Protein AF-A0A8A4U5V3-F1 (afdb_monomer_lite)

Foldseek 3Di:
DPPPVVVVVLVVVLVPLPDQPCLVVLLVVLQVLQVLDADPPPDDPCPCLVRPSVLSVLLSQCVNCSNLQHQFKWKWFFADDPRGTDIGTADGPPDGVDDDHDDDDDPRGAAMEMEHHAPDDQWFADPPPPDPPDTSLRVCQVVVHKYWYRHCQAIWIQGNVVRDIDGSGGDHSSPVVVVCCVVPPDVVVVVLVVVLVVVVVVLVVVVVVLVVVVVVLVVVVVVVVPPPDDDPDDPVRVVVVVVVSVVVVVVSVVVVVVSVVVNVVSVVVSVVVVVVVSPDVVVPDPPPPDDDDD

Sequence (294 aa):
MSLCLVGIWLAVVCHEFEKPNRAADLEKMALEIHRAHADDGTQSRYAFEQDPAFLAWAYYLWCATGKGTWKEELSSWIIADHGRHFFHRWPHSHKAFQETWRGAIPHGTWANMHVHPTNAIPRPSGEQGNTRRGSDIQFARENGLLVYTVHRDGIYRYDPETDKITLVHGGVVQGRISRWWQDSVDMELVALFNEQAERYTKNYQDLWRIGSEWNDLRKARKSLEKKKTGKRLSKAEKKKLLARNKEEIMKVRGEYLALVQRLDAQKSSFLESVAAIQHDPEMGGVQVVQTFPH

Structure (mmCIF, N/CA/C/O backbone):
data_AF-A0A8A4U5V3-F1
#
_entry.id   AF-A0A8A4U5V3-F1
#
loop_
_atom_site.group_PDB
_atom_site.id
_atom_site.type_symbol
_atom_site.label_atom_id
_atom_site.label_alt_id
_atom_site.label_comp_id
_atom_site.label_asym_id
_atom_site.label_entity_id
_atom_site.label_seq_id
_atom_site.pdbx_PDB_ins_code
_atom_site.Cartn_x
_atom_site.Cartn_y
_atom_site.Cartn_z
_atom_site.occupancy
_atom_site.B_iso_or_equiv
_atom_site.auth_seq_id
_atom_site.auth_comp_id
_atom_site.auth_asym_id
_atom_site.auth_atom_id
_atom_site.pdbx_PDB_model_num
ATOM 1 N N . MET A 1 1 ? 29.300 -9.087 21.768 1.00 33.00 1 MET A N 1
ATOM 2 C CA . MET A 1 1 ? 29.785 -8.259 20.634 1.00 33.00 1 MET A CA 1
ATOM 3 C C . MET A 1 1 ? 28.845 -8.248 19.408 1.00 33.00 1 MET A C 1
ATOM 5 O O . MET A 1 1 ? 29.291 -7.854 18.344 1.00 33.00 1 MET A O 1
ATOM 9 N N . SER A 1 2 ? 27.541 -8.554 19.524 1.00 36.50 2 SER A N 1
ATOM 10 C CA . SER A 1 2 ? 26.657 -8.725 18.344 1.00 36.50 2 SER A CA 1
ATOM 11 C C . SER A 1 2 ? 25.381 -7.865 18.344 1.00 36.50 2 SER A C 1
ATOM 13 O O . SER A 1 2 ? 24.345 -8.290 17.859 1.00 36.50 2 SER A O 1
ATOM 15 N N . LEU A 1 3 ? 25.442 -6.636 18.871 1.00 28.67 3 LEU A N 1
ATOM 16 C CA . LEU A 1 3 ? 24.324 -5.672 18.803 1.00 28.67 3 LEU A CA 1
ATOM 17 C C . LEU A 1 3 ? 24.561 -4.514 17.812 1.00 28.67 3 LEU A C 1
ATOM 19 O O . LEU A 1 3 ? 23.645 -3.748 17.539 1.00 28.67 3 LEU A O 1
ATOM 23 N N . CYS A 1 4 ? 25.753 -4.409 17.209 1.00 31.03 4 CYS A N 1
ATOM 24 C CA . CYS A 1 4 ? 26.073 -3.331 16.260 1.00 31.03 4 CYS A CA 1
ATOM 25 C C . CYS A 1 4 ? 25.836 -3.678 14.780 1.00 31.03 4 CYS A C 1
ATOM 27 O O . CYS A 1 4 ? 25.763 -2.765 13.967 1.00 31.03 4 CYS A O 1
ATOM 29 N N . LEU A 1 5 ? 25.695 -4.953 14.397 1.00 31.50 5 LEU A N 1
ATOM 30 C CA . LEU A 1 5 ? 25.667 -5.333 12.972 1.00 31.50 5 LEU A CA 1
ATOM 31 C C . LEU A 1 5 ? 24.257 -5.333 12.346 1.00 31.50 5 LEU A C 1
ATOM 33 O O . LEU A 1 5 ? 24.126 -5.095 11.149 1.00 31.50 5 LEU A O 1
ATOM 37 N N . VAL A 1 6 ? 23.193 -5.473 13.145 1.00 38.44 6 VAL A N 1
ATOM 38 C CA . VAL A 1 6 ? 21.796 -5.474 12.653 1.00 38.44 6 VAL A CA 1
ATOM 39 C C . VAL A 1 6 ? 21.282 -4.054 12.374 1.00 38.44 6 VAL A C 1
ATOM 41 O O . VAL A 1 6 ? 20.576 -3.825 11.393 1.00 38.44 6 VAL A O 1
ATOM 44 N N . GLY A 1 7 ? 21.705 -3.066 13.172 1.00 30.27 7 GLY A N 1
ATOM 45 C CA . GLY A 1 7 ? 21.399 -1.650 12.925 1.00 30.27 7 GLY A CA 1
ATOM 46 C C . GLY A 1 7 ? 22.097 -1.088 11.680 1.00 30.27 7 GLY A C 1
ATOM 47 O O . GLY A 1 7 ? 21.531 -0.249 10.981 1.00 30.27 7 GLY A O 1
ATOM 48 N N . ILE A 1 8 ? 23.292 -1.599 11.361 1.00 34.72 8 ILE A N 1
ATOM 49 C CA . ILE A 1 8 ? 24.045 -1.236 10.153 1.00 34.72 8 ILE A CA 1
ATOM 50 C C . ILE A 1 8 ? 23.414 -1.886 8.911 1.00 34.72 8 ILE A C 1
ATOM 52 O O . ILE A 1 8 ? 23.311 -1.225 7.881 1.00 34.72 8 ILE A O 1
ATOM 56 N N . TRP A 1 9 ? 22.897 -3.121 9.004 1.00 37.50 9 TRP A N 1
ATOM 57 C CA . TRP A 1 9 ? 22.215 -3.759 7.872 1.00 37.50 9 TRP A CA 1
ATOM 58 C C . TRP A 1 9 ? 20.859 -3.121 7.577 1.00 37.50 9 TRP A C 1
ATOM 60 O O . TRP A 1 9 ? 20.607 -2.825 6.423 1.00 37.50 9 TRP A O 1
ATOM 70 N N . LEU A 1 10 ? 20.038 -2.768 8.576 1.00 39.44 10 LEU A N 1
ATOM 71 C CA . LEU A 1 10 ? 18.796 -2.016 8.341 1.00 39.44 10 LEU A CA 1
ATOM 72 C C . LEU A 1 10 ? 19.065 -0.643 7.717 1.00 39.44 10 LEU A C 1
ATOM 74 O O . LEU A 1 10 ? 18.258 -0.213 6.906 1.00 39.44 10 LEU A O 1
ATOM 78 N N . ALA A 1 11 ? 20.194 0.010 8.017 1.00 33.78 11 ALA A N 1
ATOM 79 C CA . ALA A 1 11 ? 20.625 1.234 7.343 1.00 33.78 11 ALA A CA 1
ATOM 80 C C . ALA A 1 11 ? 21.090 0.984 5.894 1.00 33.78 11 ALA A C 1
ATOM 82 O O . ALA A 1 11 ? 20.723 1.764 5.026 1.00 33.78 11 ALA A O 1
ATOM 83 N N . VAL A 1 12 ? 21.806 -0.110 5.604 1.00 35.19 12 VAL A N 1
ATOM 84 C CA . VAL A 1 12 ? 22.263 -0.487 4.245 1.00 35.19 12 VAL A CA 1
ATOM 85 C C . VAL A 1 12 ? 21.108 -0.974 3.364 1.00 35.19 12 VAL A C 1
ATOM 87 O O . VAL A 1 12 ? 20.950 -0.510 2.241 1.00 35.19 12 VAL A O 1
ATOM 90 N N . VAL A 1 13 ? 20.240 -1.823 3.910 1.00 42.28 13 VAL A N 1
ATOM 91 C CA . VAL A 1 13 ? 18.955 -2.259 3.354 1.00 42.28 13 VAL A CA 1
ATOM 92 C C . VAL A 1 13 ? 18.158 -0.998 3.056 1.00 42.28 13 VAL A C 1
ATOM 94 O O . VAL A 1 13 ? 17.974 -0.689 1.887 1.00 42.28 13 VAL A O 1
ATOM 97 N N . CYS A 1 14 ? 17.846 -0.162 4.048 1.00 39.00 14 CYS A N 1
ATOM 98 C CA . CYS A 1 14 ? 17.130 1.106 3.862 1.00 39.00 14 CYS A CA 1
ATOM 99 C C . CYS A 1 14 ? 17.755 2.109 2.875 1.00 39.00 14 CYS A C 1
ATOM 101 O O . CYS A 1 14 ? 16.989 2.904 2.331 1.00 39.00 14 CYS A O 1
ATOM 103 N N . HIS A 1 15 ? 19.080 2.113 2.692 1.00 37.75 15 HIS A N 1
ATOM 104 C CA . HIS A 1 15 ? 19.821 3.020 1.805 1.00 37.75 15 HIS A CA 1
ATOM 105 C C . HIS A 1 15 ? 19.890 2.503 0.354 1.00 37.75 15 HIS A C 1
ATOM 107 O O . HIS A 1 15 ? 20.033 3.296 -0.568 1.00 37.75 15 HIS A O 1
ATOM 113 N N . GLU A 1 16 ? 19.691 1.200 0.122 1.00 39.22 16 GLU A N 1
ATOM 114 C CA . GLU A 1 16 ? 19.669 0.584 -1.216 1.00 39.22 16 GLU A CA 1
ATOM 115 C C . GLU A 1 16 ? 18.250 0.434 -1.836 1.00 39.22 16 GLU A C 1
ATOM 117 O O . GLU A 1 16 ? 18.124 -0.007 -2.982 1.00 39.22 16 GLU A O 1
ATOM 122 N N . PHE A 1 17 ? 17.165 0.823 -1.137 1.00 46.03 17 PHE A N 1
ATOM 123 C CA . PHE A 1 17 ? 15.755 0.703 -1.599 1.00 46.03 17 PHE A CA 1
ATOM 124 C C . PHE A 1 17 ? 15.242 1.810 -2.530 1.00 46.03 17 PHE A C 1
ATOM 126 O O . PHE A 1 17 ? 14.054 1.841 -2.843 1.00 46.03 17 PHE A O 1
ATOM 133 N N . GLU A 1 18 ? 16.099 2.683 -3.051 1.00 41.97 18 GLU A N 1
ATOM 134 C CA . GLU A 1 18 ? 15.685 3.732 -4.001 1.00 41.97 18 GLU A CA 1
ATOM 135 C C . GLU A 1 18 ? 15.309 3.197 -5.404 1.00 41.97 18 GLU A C 1
ATOM 137 O O . GLU A 1 18 ? 15.028 3.973 -6.317 1.00 41.97 18 GLU A O 1
ATOM 142 N N . LYS A 1 19 ? 15.292 1.871 -5.619 1.00 44.31 19 LYS A N 1
ATOM 143 C CA . LYS A 1 19 ? 15.042 1.261 -6.935 1.00 44.31 19 LYS A CA 1
ATOM 144 C C . LYS A 1 19 ? 13.590 0.756 -7.082 1.00 44.31 19 LYS A C 1
ATOM 146 O O . LYS A 1 19 ? 13.157 -0.085 -6.295 1.00 44.31 19 LYS A O 1
ATOM 151 N N . PRO A 1 20 ? 12.862 1.159 -8.146 1.00 43.91 20 PRO A N 1
ATOM 152 C CA . PRO A 1 20 ? 11.413 0.950 -8.305 1.00 43.91 20 PRO A CA 1
ATOM 153 C C . PRO A 1 20 ? 10.929 -0.512 -8.397 1.00 43.91 20 PRO A C 1
ATOM 155 O O . PRO A 1 20 ? 9.736 -0.761 -8.254 1.00 43.91 20 PRO A O 1
ATOM 158 N N . ASN A 1 21 ? 11.815 -1.494 -8.594 1.00 46.28 21 ASN A N 1
ATOM 159 C CA . ASN A 1 21 ? 11.414 -2.890 -8.826 1.00 46.28 21 ASN A CA 1
ATOM 160 C C . ASN A 1 21 ? 11.201 -3.730 -7.552 1.00 46.28 21 ASN A C 1
ATOM 162 O O . ASN A 1 21 ? 10.676 -4.831 -7.663 1.00 46.28 21 ASN A O 1
ATOM 166 N N . ARG A 1 22 ? 11.556 -3.237 -6.354 1.00 60.41 22 ARG A N 1
ATOM 167 C CA . ARG A 1 22 ? 11.414 -4.002 -5.093 1.00 60.41 22 ARG A CA 1
ATOM 168 C C . ARG A 1 22 ? 10.088 -3.799 -4.347 1.00 60.41 22 ARG A C 1
ATOM 170 O O . ARG A 1 22 ? 9.811 -4.509 -3.386 1.00 60.41 22 ARG A O 1
ATOM 177 N N . ALA A 1 23 ? 9.233 -2.879 -4.797 1.00 51.41 23 ALA A N 1
ATOM 178 C CA . ALA A 1 23 ? 7.886 -2.728 -4.240 1.00 51.41 23 ALA A CA 1
ATOM 179 C C . ALA A 1 23 ? 6.994 -3.959 -4.517 1.00 51.41 23 ALA A C 1
ATOM 181 O O . ALA A 1 23 ? 6.115 -4.276 -3.725 1.00 51.41 23 ALA A O 1
ATOM 182 N N . ALA A 1 24 ? 7.229 -4.683 -5.613 1.00 57.62 24 ALA A N 1
ATOM 183 C CA . ALA A 1 24 ? 6.488 -5.910 -5.907 1.00 57.62 24 ALA A CA 1
ATOM 184 C C . ALA A 1 24 ? 6.827 -7.052 -4.924 1.00 57.62 24 ALA A C 1
ATOM 186 O O . ALA A 1 24 ? 5.963 -7.863 -4.598 1.00 57.62 24 ALA A O 1
ATOM 187 N N . ASP A 1 25 ? 8.064 -7.098 -4.418 1.00 56.69 25 ASP A N 1
ATOM 188 C CA . ASP A 1 25 ? 8.519 -8.149 -3.499 1.00 56.69 25 ASP A CA 1
ATOM 189 C C . ASP A 1 25 ? 7.918 -7.979 -2.098 1.00 56.69 25 ASP A C 1
ATOM 191 O O . ASP A 1 25 ? 7.473 -8.949 -1.490 1.00 56.69 25 ASP A O 1
ATOM 195 N N . LEU A 1 26 ? 7.847 -6.739 -1.606 1.00 55.22 26 LEU A N 1
ATOM 196 C CA . LEU A 1 26 ? 7.210 -6.424 -0.324 1.00 55.22 26 LEU A CA 1
ATOM 197 C C . LEU A 1 26 ? 5.693 -6.661 -0.358 1.00 55.22 26 LEU A C 1
ATOM 199 O O . LEU A 1 26 ? 5.138 -7.198 0.597 1.00 55.22 26 LEU A O 1
ATOM 203 N N . GLU A 1 27 ? 5.040 -6.312 -1.469 1.00 64.81 27 GLU A N 1
ATOM 204 C CA . GLU A 1 27 ? 3.630 -6.636 -1.714 1.00 64.81 27 GLU A CA 1
ATOM 205 C C . GLU A 1 27 ? 3.399 -8.145 -1.654 1.00 64.81 27 GLU A C 1
ATOM 207 O O . GLU A 1 27 ? 2.520 -8.621 -0.937 1.00 64.81 27 GLU A O 1
ATOM 212 N N . LYS A 1 28 ? 4.242 -8.914 -2.346 1.00 64.88 28 LYS A N 1
ATOM 213 C CA . LYS A 1 28 ? 4.166 -10.373 -2.339 1.00 64.88 28 LYS A CA 1
ATOM 214 C C . LYS A 1 28 ? 4.392 -10.961 -0.941 1.00 64.88 28 LYS A C 1
ATOM 216 O O . LYS A 1 28 ? 3.634 -11.837 -0.540 1.00 64.88 28 LYS A O 1
ATOM 221 N N . MET A 1 29 ? 5.382 -10.471 -0.194 1.00 57.44 29 MET A N 1
ATOM 222 C CA . MET A 1 29 ? 5.689 -10.945 1.162 1.00 57.44 29 MET A CA 1
ATOM 223 C C . MET A 1 29 ? 4.539 -10.678 2.139 1.00 57.44 29 MET A C 1
ATOM 225 O O . MET A 1 29 ? 4.147 -11.564 2.894 1.00 57.44 29 MET A O 1
ATOM 229 N N . ALA A 1 30 ? 3.956 -9.481 2.103 1.00 56.62 30 ALA A N 1
ATOM 230 C CA . ALA A 1 30 ? 2.815 -9.148 2.948 1.00 56.62 30 ALA A CA 1
ATOM 231 C C . ALA A 1 30 ? 1.578 -10.005 2.608 1.00 56.62 30 ALA A C 1
ATOM 233 O O . ALA A 1 30 ? 0.874 -10.453 3.513 1.00 56.62 30 ALA A O 1
ATOM 234 N N . LEU A 1 31 ? 1.361 -10.322 1.324 1.00 61.78 31 LEU A N 1
ATOM 235 C CA . LEU A 1 31 ? 0.326 -11.272 0.900 1.00 61.78 31 LEU A CA 1
ATOM 236 C C . LEU A 1 31 ? 0.598 -12.711 1.380 1.00 61.78 31 LEU A C 1
ATOM 238 O O . LEU A 1 31 ? -0.350 -13.448 1.646 1.00 61.78 31 LEU A O 1
ATOM 242 N N . GLU A 1 32 ? 1.861 -13.131 1.483 1.00 59.00 32 GLU A N 1
ATOM 243 C CA . GLU A 1 32 ? 2.246 -14.465 1.971 1.00 59.00 32 GLU A CA 1
ATOM 244 C C . GLU A 1 32 ? 2.089 -14.602 3.492 1.00 59.00 32 GLU A C 1
ATOM 246 O O . GLU A 1 32 ? 1.484 -15.578 3.932 1.00 59.00 32 GLU A O 1
ATOM 251 N N . ILE A 1 33 ? 2.526 -13.609 4.281 1.00 54.12 33 ILE A N 1
ATOM 252 C CA . ILE A 1 33 ? 2.280 -13.557 5.737 1.00 54.12 33 ILE A CA 1
ATOM 253 C C . ILE A 1 33 ? 0.774 -13.635 6.008 1.00 54.12 33 ILE A C 1
ATOM 255 O O . ILE A 1 33 ? 0.332 -14.429 6.832 1.00 54.12 33 ILE A O 1
ATOM 259 N N . HIS A 1 34 ? -0.034 -12.894 5.246 1.00 55.25 34 HIS A N 1
ATOM 260 C CA . HIS A 1 34 ? -1.486 -12.928 5.394 1.00 55.25 34 HIS A CA 1
ATOM 261 C C . HIS A 1 34 ? -2.097 -1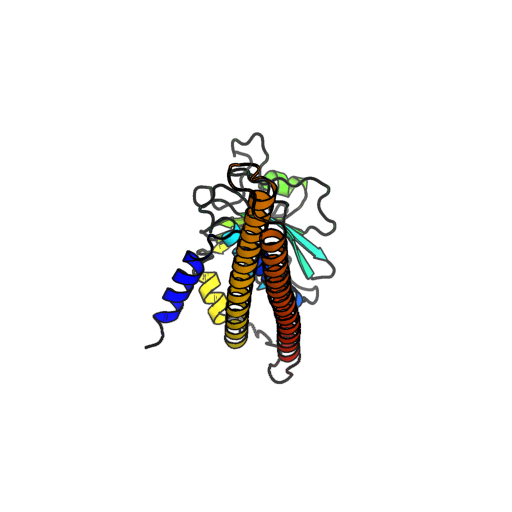4.318 5.161 1.00 55.25 34 HIS A C 1
ATOM 263 O O . HIS A 1 34 ? -2.985 -14.744 5.896 1.00 55.25 34 HIS A O 1
ATOM 269 N N . ARG A 1 35 ? -1.615 -15.067 4.159 1.00 58.31 35 ARG A N 1
ATOM 270 C CA . ARG A 1 35 ? -2.120 -16.426 3.883 1.00 58.31 35 ARG A CA 1
ATOM 271 C C . ARG A 1 35 ? -1.900 -17.396 5.043 1.00 58.31 35 ARG A C 1
ATOM 273 O O . ARG A 1 35 ? -2.646 -18.367 5.132 1.00 58.31 35 ARG A O 1
ATOM 280 N N . ALA A 1 36 ? -0.903 -17.152 5.892 1.00 52.75 36 ALA A N 1
ATOM 281 C CA . ALA A 1 36 ? -0.587 -18.001 7.035 1.00 52.75 36 ALA A CA 1
ATOM 282 C C . ALA A 1 36 ? -1.487 -17.745 8.261 1.00 52.75 36 ALA A C 1
ATOM 284 O O . ALA A 1 36 ? -1.607 -18.627 9.105 1.00 52.75 36 ALA A O 1
ATOM 285 N N . HIS A 1 37 ? -2.150 -16.585 8.349 1.00 49.06 37 HIS A N 1
ATOM 286 C CA . HIS A 1 37 ? -2.919 -16.152 9.524 1.00 49.06 37 HIS A CA 1
ATOM 287 C C . HIS A 1 37 ? -4.434 -16.071 9.242 1.00 49.06 37 HIS A C 1
ATOM 289 O O . HIS A 1 37 ? -5.030 -14.998 9.260 1.00 49.06 37 HIS A O 1
ATOM 295 N N . ALA A 1 38 ? -5.079 -17.209 8.955 1.00 51.00 38 ALA A N 1
ATOM 296 C CA . ALA A 1 38 ? -6.538 -17.264 8.800 1.00 51.00 38 ALA A CA 1
ATOM 297 C C . ALA A 1 38 ? -7.252 -17.271 10.168 1.00 51.00 38 ALA A C 1
ATOM 299 O O . ALA A 1 38 ? -6.930 -18.099 11.016 1.00 51.00 38 ALA A O 1
ATOM 300 N N . ASP A 1 39 ? -8.220 -16.369 10.355 1.00 54.25 39 ASP A N 1
ATOM 301 C CA . ASP A 1 39 ? -8.940 -16.158 11.620 1.00 54.25 39 ASP A CA 1
ATOM 302 C C . ASP A 1 39 ? -10.268 -16.949 11.689 1.00 54.25 39 ASP A C 1
ATOM 304 O O . ASP A 1 39 ? -10.871 -17.265 10.659 1.00 54.25 39 ASP A O 1
ATOM 308 N N . ASP A 1 40 ? -10.734 -17.271 12.901 1.00 54.84 40 ASP A N 1
ATOM 309 C CA . ASP A 1 40 ? -11.882 -18.164 13.170 1.00 54.84 40 ASP A CA 1
ATOM 310 C C . ASP A 1 40 ? -13.258 -17.464 13.207 1.00 54.84 40 ASP A C 1
ATOM 312 O O . ASP A 1 40 ? -14.289 -18.097 13.447 1.00 54.84 40 ASP A O 1
ATOM 316 N N . GLY A 1 41 ? -13.289 -16.162 12.911 1.00 50.44 41 GLY A N 1
ATOM 317 C CA . GLY A 1 41 ? -14.516 -15.386 12.724 1.00 50.44 41 GLY A CA 1
ATOM 318 C C . GLY A 1 41 ? -15.148 -14.821 13.999 1.00 50.44 41 GLY A C 1
ATOM 319 O O . GLY A 1 41 ? -16.248 -14.275 13.915 1.00 50.44 41 GLY A O 1
ATOM 320 N N . THR A 1 42 ? -14.486 -14.908 15.160 1.00 48.91 42 THR A N 1
ATOM 321 C CA . THR A 1 42 ? -15.040 -14.407 16.438 1.00 48.91 42 THR A CA 1
ATOM 322 C C . THR A 1 42 ? -14.396 -13.131 16.984 1.00 48.91 42 THR A C 1
ATOM 324 O O . THR A 1 42 ? -14.819 -12.623 18.026 1.00 48.91 42 THR A O 1
ATOM 327 N N . GLN A 1 43 ? -13.407 -12.562 16.296 1.00 57.50 43 GLN A N 1
ATOM 328 C CA . GLN A 1 43 ? -12.657 -11.441 16.848 1.00 57.50 43 GLN A CA 1
ATOM 329 C C . GLN A 1 43 ? -13.365 -10.082 16.706 1.00 57.50 43 GLN A C 1
ATOM 331 O O . GLN A 1 43 ? -14.137 -9.825 15.781 1.00 57.50 43 GLN A O 1
ATOM 336 N N . SER A 1 44 ? -13.072 -9.187 17.658 1.00 72.88 44 SER A N 1
ATOM 337 C CA . SER A 1 44 ? -13.431 -7.763 17.610 1.00 72.88 44 SER A CA 1
ATOM 338 C C . SER A 1 44 ? -13.140 -7.176 16.227 1.00 72.88 44 SER A C 1
ATOM 340 O O . SER A 1 44 ? -12.103 -7.483 15.641 1.00 72.88 44 SER A O 1
ATOM 342 N N . ARG A 1 45 ? -13.991 -6.253 15.747 1.00 76.50 45 ARG A N 1
ATOM 343 C CA . ARG A 1 45 ? -13.784 -5.501 14.493 1.00 76.50 45 ARG A CA 1
ATOM 344 C C . ARG A 1 45 ? -12.347 -4.982 14.351 1.00 76.50 45 ARG A C 1
ATOM 346 O O . ARG A 1 45 ? -11.846 -4.889 13.246 1.00 76.50 45 ARG A O 1
ATOM 353 N N . TYR A 1 46 ? -11.672 -4.661 15.452 1.00 84.06 46 TYR A N 1
ATOM 354 C CA . TYR A 1 46 ? -10.321 -4.097 15.437 1.00 84.06 46 TYR A CA 1
ATOM 355 C C . TYR A 1 46 ? -9.197 -5.107 15.675 1.00 84.06 46 TYR A C 1
ATOM 357 O O . TYR A 1 46 ? -8.033 -4.722 15.668 1.00 84.06 46 TYR A O 1
ATOM 365 N N . ALA A 1 47 ? -9.494 -6.382 15.913 1.00 83.50 47 ALA A N 1
ATOM 366 C CA . ALA A 1 47 ? -8.464 -7.361 16.247 1.00 83.50 47 ALA A CA 1
ATOM 367 C C . ALA A 1 47 ? -7.477 -7.599 15.093 1.00 83.50 47 ALA A C 1
ATOM 369 O O . ALA A 1 47 ? -6.283 -7.769 15.330 1.00 83.50 47 ALA A O 1
ATOM 370 N N . PHE A 1 48 ? -7.947 -7.444 13.851 1.00 83.44 48 PHE A N 1
ATOM 371 C CA . PHE A 1 48 ? -7.110 -7.422 12.650 1.00 83.44 48 PHE A CA 1
ATOM 372 C C . PHE A 1 48 ? -5.991 -6.365 12.692 1.00 83.44 48 PHE A C 1
ATOM 374 O O . PHE A 1 48 ? -4.965 -6.516 12.041 1.00 83.44 48 PHE A O 1
ATOM 381 N N . GLU A 1 49 ? -6.112 -5.306 13.492 1.00 89.31 49 GLU A N 1
ATOM 382 C CA . GLU A 1 49 ? -5.041 -4.311 13.630 1.00 89.31 49 GLU A CA 1
ATOM 383 C C . GLU A 1 49 ? -3.800 -4.862 14.334 1.00 89.31 49 GLU A C 1
ATOM 385 O O . GLU A 1 49 ? -2.733 -4.253 14.252 1.00 89.31 49 GLU A O 1
ATOM 390 N N . GLN A 1 50 ? -3.936 -5.991 15.032 1.00 83.44 50 GLN A N 1
ATOM 391 C CA . GLN A 1 50 ? -2.831 -6.735 15.634 1.00 83.44 50 GLN A CA 1
ATOM 392 C C . GLN A 1 50 ? -2.285 -7.829 14.702 1.00 83.44 50 GLN A C 1
ATOM 394 O O . GLN A 1 50 ? -1.288 -8.461 15.045 1.00 83.44 50 GLN A O 1
ATOM 399 N N . ASP A 1 51 ? -2.904 -8.048 13.535 1.00 80.50 51 ASP A N 1
ATOM 400 C CA . ASP A 1 51 ? -2.453 -9.033 12.552 1.00 80.50 51 ASP A CA 1
ATOM 401 C C . ASP A 1 51 ? -1.061 -8.632 12.009 1.00 80.50 51 ASP A C 1
ATOM 403 O O . ASP A 1 51 ? -0.892 -7.515 11.493 1.00 80.50 51 ASP A O 1
ATOM 407 N N . PRO A 1 52 ? -0.057 -9.530 12.069 1.00 78.38 52 PRO A N 1
ATOM 408 C CA . PRO A 1 52 ? 1.228 -9.346 11.398 1.00 78.38 52 PRO A CA 1
ATOM 409 C C . PRO A 1 52 ? 1.120 -8.844 9.954 1.00 78.38 52 PRO A C 1
ATOM 411 O O . PRO A 1 52 ? 1.912 -8.001 9.521 1.00 78.38 52 PRO A O 1
ATOM 414 N N . ALA A 1 53 ? 0.132 -9.332 9.204 1.00 79.31 53 ALA A N 1
ATOM 415 C CA . ALA A 1 53 ? -0.095 -8.968 7.816 1.00 79.31 53 ALA A CA 1
ATOM 416 C C . ALA A 1 53 ? -0.516 -7.504 7.650 1.00 79.31 53 ALA A C 1
ATOM 418 O O . ALA A 1 53 ? -0.057 -6.839 6.718 1.00 79.31 53 ALA A O 1
ATOM 419 N N . PHE A 1 54 ? -1.331 -6.976 8.567 1.00 87.69 54 PHE A N 1
ATOM 420 C CA . PHE A 1 54 ? -1.722 -5.566 8.577 1.00 87.69 54 PHE A CA 1
ATOM 421 C C . PHE A 1 54 ? -0.503 -4.655 8.733 1.00 87.69 54 PHE A C 1
ATOM 423 O O . PHE A 1 54 ? -0.308 -3.722 7.948 1.00 87.69 54 PHE A O 1
ATOM 430 N N . LEU A 1 55 ? 0.360 -4.960 9.704 1.00 85.94 55 LEU A N 1
ATOM 431 C CA . LEU A 1 55 ? 1.583 -4.196 9.951 1.00 85.94 55 LEU A CA 1
ATOM 432 C C . LEU A 1 55 ? 2.581 -4.315 8.797 1.00 85.94 55 LEU A C 1
ATOM 434 O O . LEU A 1 55 ? 3.167 -3.309 8.386 1.00 85.94 55 LEU A O 1
ATOM 438 N N . ALA A 1 56 ? 2.750 -5.519 8.245 1.00 82.12 56 ALA A N 1
ATOM 439 C CA . ALA A 1 56 ? 3.610 -5.755 7.092 1.00 82.12 56 ALA A CA 1
ATOM 440 C C . ALA A 1 56 ? 3.140 -4.958 5.865 1.00 82.12 56 ALA A C 1
ATOM 442 O O . ALA A 1 56 ? 3.957 -4.320 5.197 1.00 82.12 56 ALA A O 1
ATOM 443 N N . TRP A 1 57 ? 1.831 -4.927 5.595 1.00 88.94 57 TRP A N 1
ATOM 444 C CA . TRP A 1 57 ? 1.268 -4.170 4.478 1.00 88.94 57 TRP A CA 1
ATOM 445 C C . TRP A 1 57 ? 1.382 -2.653 4.671 1.00 88.94 57 TRP A C 1
A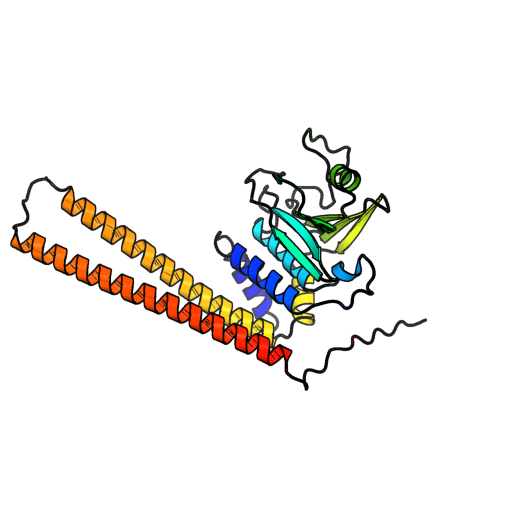TOM 447 O O . TRP A 1 57 ? 1.774 -1.932 3.750 1.00 88.94 57 TRP A O 1
ATOM 457 N N . ALA A 1 58 ? 1.120 -2.152 5.880 1.00 91.44 58 ALA A N 1
ATOM 458 C CA . ALA A 1 58 ? 1.316 -0.740 6.202 1.00 91.44 58 ALA A CA 1
ATOM 459 C C . ALA A 1 58 ? 2.784 -0.317 6.018 1.00 91.44 58 ALA A C 1
ATOM 461 O O . ALA A 1 58 ? 3.068 0.719 5.411 1.00 91.44 58 ALA A O 1
ATOM 462 N N . TYR A 1 59 ? 3.729 -1.140 6.488 1.00 85.56 59 TYR A N 1
ATOM 463 C CA . TYR A 1 59 ? 5.161 -0.913 6.288 1.00 85.56 59 TYR A CA 1
ATOM 464 C C . TYR A 1 59 ? 5.541 -0.930 4.807 1.00 85.56 59 TYR A C 1
ATOM 466 O O . TYR A 1 59 ? 6.301 -0.074 4.354 1.00 85.56 59 TYR A O 1
ATOM 474 N N . TYR A 1 60 ? 4.986 -1.871 4.043 1.00 88.62 60 TYR A N 1
ATOM 475 C CA . TYR A 1 60 ? 5.176 -1.938 2.603 1.00 88.62 60 TYR A CA 1
ATOM 476 C C . TYR A 1 60 ? 4.779 -0.625 1.919 1.00 88.62 60 TYR A C 1
ATOM 478 O O . TYR A 1 60 ? 5.609 -0.031 1.223 1.00 88.62 60 TYR A O 1
ATOM 486 N N . LEU A 1 61 ? 3.547 -0.150 2.138 1.00 89.81 61 LEU A N 1
ATOM 487 C CA . LEU A 1 61 ? 3.068 1.098 1.543 1.00 89.81 61 LEU A CA 1
ATOM 488 C C . LEU A 1 61 ? 3.963 2.276 1.945 1.00 89.81 61 LEU A C 1
ATOM 490 O O . LEU A 1 61 ? 4.345 3.079 1.093 1.00 89.81 61 LEU A O 1
ATOM 494 N N . TRP A 1 62 ? 4.356 2.343 3.220 1.00 90.00 62 TRP A N 1
ATOM 495 C CA . TRP A 1 62 ? 5.271 3.363 3.728 1.00 90.00 62 TRP A CA 1
ATOM 496 C C . TRP A 1 62 ? 6.624 3.347 3.009 1.00 90.00 62 TRP A C 1
ATOM 498 O O . TRP A 1 62 ? 7.111 4.377 2.548 1.00 90.00 62 TRP A O 1
ATOM 508 N N . CYS A 1 63 ? 7.245 2.179 2.866 1.00 85.62 63 CYS A N 1
ATOM 509 C CA . CYS A 1 63 ? 8.500 2.035 2.135 1.00 85.62 63 CYS A CA 1
ATOM 510 C C . CYS A 1 63 ? 8.353 2.402 0.656 1.00 85.62 63 CYS A C 1
ATOM 512 O O . CYS A 1 63 ? 9.247 3.042 0.101 1.00 85.62 63 CYS A O 1
ATOM 514 N N . ALA A 1 64 ? 7.228 2.047 0.037 1.00 86.12 64 ALA A N 1
ATOM 515 C CA . ALA A 1 64 ? 6.951 2.327 -1.364 1.00 86.12 64 ALA A CA 1
ATOM 516 C C . ALA A 1 64 ? 6.773 3.827 -1.673 1.00 86.12 64 ALA A C 1
ATOM 518 O O . ALA A 1 64 ? 6.931 4.204 -2.830 1.00 86.12 64 ALA A O 1
ATOM 519 N N . THR A 1 65 ? 6.526 4.685 -0.675 1.00 86.06 65 THR A N 1
ATOM 520 C CA . THR A 1 65 ? 6.546 6.161 -0.809 1.00 86.06 65 THR A CA 1
ATOM 521 C C . THR A 1 65 ? 7.898 6.783 -0.437 1.00 86.06 65 THR A C 1
ATOM 523 O O . THR A 1 65 ? 7.989 7.950 -0.040 1.00 86.06 65 THR A O 1
ATOM 526 N N . GLY A 1 66 ? 8.974 5.993 -0.472 1.00 86.31 66 GLY A N 1
ATOM 527 C CA . GLY A 1 66 ? 10.282 6.431 0.007 1.00 86.31 66 GLY A CA 1
ATOM 528 C C . GLY A 1 66 ? 10.252 6.772 1.497 1.00 86.31 66 GLY A C 1
ATOM 529 O O . GLY A 1 66 ? 10.911 7.722 1.918 1.00 86.31 66 GLY A O 1
ATOM 530 N N . LYS A 1 67 ? 9.454 6.048 2.297 1.00 85.75 67 LYS A N 1
ATOM 531 C CA . LYS A 1 67 ? 9.220 6.329 3.727 1.00 85.75 67 LYS A CA 1
ATOM 532 C C . LYS A 1 67 ? 8.651 7.729 3.930 1.00 85.75 67 LYS A C 1
ATOM 534 O O . LYS A 1 67 ? 9.179 8.516 4.717 1.00 85.75 67 LYS A O 1
ATOM 539 N N . GLY A 1 68 ? 7.640 8.060 3.127 1.00 84.50 68 GLY A N 1
ATOM 540 C CA . GLY A 1 68 ? 6.980 9.364 3.088 1.00 84.50 68 GLY A CA 1
ATOM 541 C C . GLY A 1 68 ? 7.908 10.547 2.831 1.00 84.50 68 GLY A C 1
ATOM 542 O O . GLY A 1 68 ? 7.542 11.675 3.157 1.00 84.50 68 GLY A O 1
ATOM 543 N N . THR A 1 69 ? 9.121 10.331 2.315 1.00 87.25 69 THR A N 1
ATOM 544 C CA . THR A 1 69 ? 9.961 11.433 1.819 1.00 87.25 69 THR A CA 1
ATOM 545 C C . THR A 1 69 ? 9.441 11.945 0.483 1.00 87.25 69 THR A C 1
ATOM 547 O O . THR A 1 69 ? 9.621 13.119 0.151 1.00 87.25 69 THR A O 1
ATOM 550 N N . TRP A 1 70 ? 8.762 11.084 -0.275 1.00 89.62 70 TRP A N 1
ATOM 551 C CA . TRP A 1 70 ? 8.085 11.480 -1.494 1.00 89.62 70 TRP A CA 1
ATOM 552 C C . TRP A 1 70 ? 6.777 12.177 -1.142 1.00 89.62 70 TRP A C 1
ATOM 554 O O . TRP A 1 70 ? 6.117 11.859 -0.157 1.00 89.62 70 TRP A O 1
ATOM 564 N N . LYS A 1 71 ? 6.407 13.155 -1.970 1.00 90.50 71 LYS A N 1
ATOM 565 C CA . LYS A 1 71 ? 5.130 13.866 -1.839 1.00 90.50 71 LYS A CA 1
ATOM 566 C C . LYS A 1 71 ? 3.954 13.032 -2.345 1.00 90.50 71 LYS A C 1
ATOM 568 O O . LYS A 1 71 ? 2.838 13.524 -2.329 1.00 90.50 71 LYS A O 1
ATOM 573 N N . GLU A 1 72 ? 4.211 11.840 -2.866 1.00 90.06 72 GLU A N 1
ATOM 574 C CA . GLU A 1 72 ? 3.200 10.926 -3.382 1.00 90.06 72 GLU A CA 1
ATOM 575 C C . GLU A 1 72 ? 2.550 10.166 -2.228 1.00 90.06 72 GLU A C 1
ATOM 577 O O . GLU A 1 72 ? 3.203 9.805 -1.246 1.00 90.06 72 GLU A O 1
ATOM 582 N N . GLU A 1 73 ? 1.258 9.917 -2.375 1.00 93.00 73 GLU A N 1
ATOM 583 C CA . GLU A 1 73 ? 0.517 9.018 -1.503 1.00 93.00 73 GLU A CA 1
ATOM 584 C C . GLU A 1 73 ? 0.420 7.666 -2.204 1.00 93.00 73 GLU A C 1
ATOM 586 O O . GLU A 1 73 ? 0.446 7.579 -3.428 1.00 93.00 73 GLU A O 1
ATOM 591 N N . LEU A 1 74 ? 0.326 6.588 -1.438 1.00 93.56 74 LEU A N 1
ATOM 592 C CA . LEU A 1 74 ? -0.036 5.278 -1.967 1.00 93.56 74 LEU A CA 1
ATOM 593 C C . LEU A 1 74 ? -1.193 4.751 -1.149 1.00 93.56 74 LEU A C 1
ATOM 595 O O . LEU A 1 74 ? -1.229 4.964 0.059 1.00 93.56 74 LEU A O 1
ATOM 599 N N . SER A 1 75 ? -2.123 4.082 -1.822 1.00 96.31 75 SER A N 1
ATOM 600 C CA . SER A 1 75 ? -3.379 3.625 -1.236 1.00 96.31 75 SER A CA 1
ATOM 601 C C . SER A 1 75 ? -3.649 2.156 -1.536 1.00 96.31 75 SER A C 1
ATOM 603 O O . SER A 1 75 ? -3.148 1.584 -2.509 1.00 96.31 75 SER A O 1
ATOM 605 N N . SER A 1 76 ? -4.470 1.550 -0.693 1.00 97.12 76 SER A N 1
ATOM 606 C CA . SER A 1 76 ? -4.897 0.163 -0.756 1.00 97.12 76 SER A CA 1
ATOM 607 C C . SER A 1 76 ? -6.315 0.040 -0.225 1.00 97.12 76 SER A C 1
ATOM 609 O O . SER A 1 76 ? -6.678 0.682 0.759 1.00 97.12 76 SER A O 1
ATOM 611 N N . TRP A 1 77 ? -7.095 -0.856 -0.815 1.00 97.25 77 TRP A N 1
ATOM 612 C CA . TRP A 1 77 ? -8.250 -1.422 -0.130 1.00 97.25 77 TRP A CA 1
ATOM 613 C C . TRP A 1 77 ? -7.797 -2.519 0.826 1.00 97.25 77 TRP A C 1
ATOM 615 O O . TRP A 1 77 ? -6.834 -3.233 0.536 1.00 97.25 77 TRP A O 1
ATOM 625 N N . ILE A 1 78 ? -8.502 -2.648 1.941 1.00 96.12 78 ILE A N 1
ATOM 626 C CA . ILE A 1 78 ? -8.509 -3.829 2.799 1.00 96.12 78 ILE A CA 1
ATOM 627 C C . ILE A 1 78 ? -9.878 -4.472 2.595 1.00 96.12 78 ILE A C 1
ATOM 629 O O . ILE A 1 78 ? -10.898 -3.817 2.805 1.00 96.12 78 ILE A O 1
ATOM 633 N N . ILE A 1 79 ? -9.907 -5.717 2.140 1.00 93.44 79 ILE A N 1
ATOM 634 C CA . ILE A 1 79 ? -11.103 -6.443 1.712 1.00 93.44 79 ILE A CA 1
ATOM 635 C C . ILE A 1 79 ? -11.306 -7.617 2.662 1.00 93.44 79 ILE A C 1
ATOM 637 O O . ILE A 1 79 ? -10.459 -8.500 2.719 1.00 93.44 79 ILE A O 1
ATOM 641 N N . ALA A 1 80 ? -12.415 -7.635 3.391 1.00 92.00 80 ALA A N 1
ATOM 642 C CA . ALA A 1 80 ? -12.799 -8.758 4.228 1.00 92.00 80 ALA A CA 1
ATOM 643 C C . ALA A 1 80 ? -13.575 -9.797 3.401 1.00 92.00 80 ALA A C 1
ATOM 645 O O . ALA A 1 80 ? -14.581 -9.471 2.769 1.00 92.00 80 ALA A O 1
ATOM 646 N N . ASP A 1 81 ? -13.127 -11.048 3.420 1.00 87.56 81 ASP A N 1
ATOM 647 C CA . ASP A 1 81 ? -13.806 -12.174 2.782 1.00 87.56 81 ASP A CA 1
ATOM 648 C C . ASP A 1 81 ? -13.624 -13.451 3.615 1.00 87.56 81 ASP A C 1
ATOM 650 O O . ASP A 1 81 ? -12.505 -13.846 3.944 1.00 87.56 81 ASP A O 1
ATOM 654 N N . HIS A 1 82 ? -14.739 -14.075 4.007 1.00 84.81 82 HIS A N 1
ATOM 655 C CA . HIS A 1 82 ? -14.782 -15.292 4.831 1.00 84.81 82 HIS A CA 1
ATOM 656 C C . HIS A 1 82 ? -13.852 -15.274 6.065 1.00 84.81 82 HIS A C 1
ATOM 658 O O . HIS A 1 82 ? -13.100 -16.221 6.294 1.00 84.81 82 HIS A O 1
ATOM 664 N N . GLY A 1 83 ? -13.880 -14.184 6.840 1.00 80.31 83 GLY A N 1
ATOM 665 C CA . GLY A 1 83 ? -13.059 -14.024 8.051 1.00 80.31 83 GLY A CA 1
ATOM 666 C C . GLY A 1 83 ? -11.589 -13.668 7.792 1.00 80.31 83 GLY A C 1
ATOM 667 O O . GLY A 1 83 ? -10.807 -13.596 8.731 1.00 80.31 83 GLY A O 1
ATOM 668 N N . ARG A 1 84 ? -11.195 -13.430 6.534 1.00 81.12 84 ARG A N 1
ATOM 669 C CA . ARG A 1 84 ? -9.829 -13.052 6.134 1.00 81.12 84 ARG A CA 1
ATOM 670 C C . ARG A 1 84 ? -9.793 -11.657 5.518 1.00 81.12 84 ARG A C 1
ATOM 672 O O . ARG A 1 84 ? -10.803 -11.197 5.002 1.00 81.12 84 ARG A O 1
ATOM 679 N N . HIS A 1 85 ? -8.632 -11.003 5.548 1.00 87.12 85 HIS A N 1
ATOM 680 C CA . HIS A 1 85 ? -8.446 -9.616 5.105 1.00 87.12 85 HIS A CA 1
ATOM 681 C C . HIS A 1 85 ? -7.400 -9.494 3.990 1.00 87.12 85 HIS A C 1
ATOM 683 O O . HIS A 1 85 ? -6.198 -9.482 4.220 1.00 87.12 85 HIS A O 1
ATOM 689 N N . PHE A 1 86 ? -7.847 -9.308 2.759 1.00 88.50 86 PHE A N 1
ATOM 690 C CA . PHE A 1 86 ? -6.985 -9.153 1.595 1.00 88.50 86 PHE A CA 1
ATOM 691 C C . PHE A 1 86 ? -6.621 -7.692 1.357 1.00 88.50 86 PHE A C 1
ATOM 693 O O . PHE A 1 86 ? -7.426 -6.791 1.580 1.00 88.50 86 PHE A O 1
ATOM 700 N N . PHE A 1 87 ? -5.431 -7.451 0.814 1.00 92.38 87 PHE A N 1
ATOM 701 C CA . PHE A 1 87 ? -5.006 -6.112 0.425 1.00 92.38 87 PHE A CA 1
ATOM 702 C C . PHE A 1 87 ? -5.033 -5.963 -1.092 1.00 92.38 87 PHE A C 1
ATOM 704 O O . PHE A 1 87 ? -4.491 -6.795 -1.821 1.00 92.38 87 PHE A O 1
ATOM 711 N N . HIS A 1 88 ? -5.664 -4.896 -1.575 1.00 91.62 88 HIS A N 1
ATOM 712 C CA . HIS A 1 88 ? -5.712 -4.568 -2.995 1.00 91.62 88 HIS A CA 1
ATOM 713 C C . HIS A 1 88 ? -5.153 -3.170 -3.229 1.00 91.62 88 HIS A C 1
ATOM 715 O O . HIS A 1 88 ? -5.824 -2.163 -2.982 1.00 91.62 88 HIS A O 1
ATOM 721 N N . ARG A 1 89 ? -3.915 -3.110 -3.721 1.00 93.69 89 ARG A N 1
ATOM 722 C CA . ARG A 1 89 ? -3.227 -1.853 -4.005 1.00 93.69 89 ARG A CA 1
ATOM 723 C C . ARG A 1 89 ? -3.948 -1.060 -5.097 1.00 93.69 89 ARG A C 1
ATOM 725 O O . ARG A 1 89 ? -4.339 -1.603 -6.128 1.00 93.69 89 ARG A O 1
ATOM 732 N N . TRP A 1 90 ? -4.084 0.247 -4.891 1.00 93.75 90 TRP A N 1
ATOM 733 C CA . TRP A 1 90 ? -4.588 1.150 -5.921 1.00 93.75 90 TRP A CA 1
ATOM 734 C C . TRP A 1 90 ? -3.552 1.340 -7.035 1.00 93.75 90 TRP A C 1
ATOM 736 O O . TRP A 1 90 ? -2.348 1.365 -6.755 1.00 93.75 90 TRP A O 1
ATOM 746 N N . PRO A 1 91 ? -3.979 1.528 -8.298 1.00 89.19 91 PRO A N 1
ATOM 747 C CA . PRO A 1 91 ? -3.081 2.009 -9.338 1.00 89.19 91 PRO A CA 1
ATOM 748 C C . PRO A 1 91 ? -2.431 3.325 -8.904 1.00 89.19 91 PRO A C 1
ATOM 750 O O . PRO A 1 91 ? -3.134 4.259 -8.532 1.00 89.19 91 PRO A O 1
ATOM 753 N N . HIS A 1 92 ? -1.101 3.402 -8.974 1.00 88.31 92 HIS A N 1
ATOM 754 C CA . HIS A 1 92 ? -0.359 4.596 -8.571 1.00 88.31 92 HIS A CA 1
ATOM 755 C C . HIS A 1 92 ? -0.728 5.788 -9.471 1.00 88.31 92 HIS A C 1
ATOM 757 O O . HIS A 1 92 ? -0.571 5.730 -10.694 1.00 88.31 92 HIS A O 1
ATOM 763 N N . SER A 1 93 ? -1.216 6.875 -8.874 1.00 87.75 93 SER A N 1
ATOM 764 C CA . SER A 1 93 ? -1.652 8.067 -9.601 1.00 87.75 93 SER A CA 1
ATOM 765 C C . SER A 1 93 ? -0.510 9.008 -10.002 1.00 87.75 93 SER A C 1
ATOM 767 O O . SER A 1 93 ? -0.711 9.842 -10.891 1.00 87.75 93 SER A O 1
ATOM 769 N N . HIS A 1 94 ? 0.665 8.884 -9.366 1.00 85.50 94 HIS A N 1
ATOM 770 C CA . HIS A 1 94 ? 1.829 9.772 -9.511 1.00 85.50 94 HIS A CA 1
ATOM 771 C C . HIS A 1 94 ? 1.531 11.250 -9.206 1.00 85.50 94 HIS A C 1
ATOM 773 O O . HIS A 1 94 ? 2.156 12.162 -9.760 1.00 85.50 94 HIS A O 1
ATOM 779 N N . LYS A 1 95 ? 0.530 11.518 -8.360 1.00 85.06 95 LYS A N 1
ATOM 780 C CA . LYS A 1 95 ? 0.162 12.874 -7.951 1.00 85.06 95 LYS A CA 1
ATOM 781 C C . LYS A 1 95 ? 0.651 13.153 -6.540 1.00 85.06 95 LYS A C 1
ATOM 783 O O . LYS A 1 95 ? 0.551 12.331 -5.639 1.00 85.06 95 LYS A O 1
ATOM 788 N N . ALA A 1 96 ? 1.160 14.365 -6.348 1.00 85.88 96 ALA A N 1
ATOM 789 C CA . ALA A 1 96 ? 1.546 14.823 -5.026 1.00 85.88 96 ALA A CA 1
ATOM 790 C C . ALA A 1 96 ? 0.303 15.024 -4.140 1.00 85.88 96 ALA A C 1
ATOM 792 O O . ALA A 1 96 ? -0.629 15.721 -4.557 1.00 85.88 96 ALA A O 1
ATOM 793 N N . PHE A 1 97 ? 0.348 14.476 -2.923 1.00 84.38 97 PHE A N 1
ATOM 794 C CA . PHE A 1 97 ? -0.669 14.578 -1.871 1.00 84.38 97 PHE A CA 1
ATOM 795 C C . PHE A 1 97 ? -2.053 14.126 -2.334 1.00 84.38 97 PHE A C 1
ATOM 797 O O . PHE A 1 97 ? -3.062 14.767 -2.034 1.00 84.38 97 PHE A O 1
ATOM 804 N N . GLN A 1 98 ? -2.081 13.126 -3.215 1.00 84.69 98 GLN A N 1
ATOM 805 C CA . GLN A 1 98 ? -3.325 12.611 -3.741 1.00 84.69 98 GLN A CA 1
ATOM 806 C C . GLN A 1 98 ? -3.136 11.213 -4.303 1.00 84.69 98 GLN A C 1
ATOM 808 O O . GLN A 1 98 ? -2.316 11.011 -5.193 1.00 84.69 98 GLN A O 1
ATOM 813 N N . GLU A 1 99 ? -4.026 10.313 -3.906 1.00 86.75 99 GLU A N 1
ATOM 814 C CA . GLU A 1 99 ? -4.324 9.098 -4.648 1.00 86.75 99 GLU A CA 1
ATOM 815 C C . GLU A 1 99 ? -5.751 9.095 -5.187 1.00 86.75 99 GLU A C 1
ATOM 817 O O . GLU A 1 99 ? -6.636 9.787 -4.686 1.00 86.75 99 GLU A O 1
ATOM 822 N N . THR A 1 100 ? -5.977 8.378 -6.289 1.00 86.44 100 THR A N 1
ATOM 823 C CA . THR A 1 100 ? -7.313 8.330 -6.905 1.00 86.44 100 THR A CA 1
ATOM 824 C C . THR A 1 100 ? -7.667 6.935 -7.382 1.00 86.44 100 THR A C 1
ATOM 826 O O . THR A 1 100 ? -7.099 6.438 -8.352 1.00 86.44 100 THR A O 1
ATOM 829 N N . TRP A 1 101 ? -8.693 6.351 -6.769 1.00 90.75 101 TRP A N 1
ATOM 830 C CA . TRP A 1 101 ? -9.329 5.148 -7.281 1.00 90.75 101 TRP A CA 1
ATOM 831 C C . TRP A 1 101 ? -10.298 5.490 -8.414 1.00 90.75 101 TRP A C 1
ATOM 833 O O . TRP A 1 101 ? -11.057 6.459 -8.340 1.00 90.75 101 TRP A O 1
ATOM 843 N N . ARG A 1 102 ? -10.283 4.682 -9.476 1.00 88.06 102 ARG A N 1
ATOM 844 C CA . ARG A 1 102 ? -11.256 4.761 -10.568 1.00 88.06 102 ARG A CA 1
ATOM 845 C C . ARG A 1 102 ? -11.946 3.417 -10.708 1.00 88.06 102 ARG A C 1
ATOM 847 O O . ARG A 1 102 ? -11.314 2.444 -11.102 1.00 88.06 102 ARG A O 1
ATOM 854 N N . GLY A 1 103 ? -13.242 3.393 -10.436 1.00 90.31 103 GLY A N 1
ATOM 855 C CA . GLY A 1 103 ? -14.065 2.196 -10.542 1.00 90.31 103 GLY A CA 1
ATOM 856 C C . GLY A 1 103 ? -14.941 2.006 -9.315 1.00 90.31 103 GLY A C 1
ATOM 857 O O . GLY A 1 103 ? -14.933 2.826 -8.398 1.00 90.31 103 GLY A O 1
ATOM 858 N N . ALA A 1 104 ? -15.695 0.911 -9.315 1.00 93.19 104 ALA A N 1
ATOM 859 C CA . ALA A 1 104 ? -16.440 0.495 -8.139 1.00 93.19 104 ALA A CA 1
ATOM 860 C C . ALA A 1 104 ? -15.474 0.146 -6.997 1.00 93.19 104 ALA A C 1
ATOM 862 O O . ALA A 1 104 ? -14.364 -0.340 -7.235 1.00 93.19 104 ALA A O 1
ATOM 863 N N . ILE A 1 105 ? -15.900 0.398 -5.762 1.00 95.88 105 ILE A N 1
ATOM 864 C CA . ILE A 1 105 ? -15.223 -0.126 -4.576 1.00 95.88 105 ILE A CA 1
ATOM 865 C C . ILE A 1 105 ? -15.351 -1.659 -4.627 1.00 95.88 105 ILE A C 1
ATOM 867 O O . ILE A 1 105 ? -16.463 -2.149 -4.849 1.00 95.88 105 ILE A O 1
ATOM 871 N N . PRO A 1 106 ? -14.255 -2.431 -4.481 1.00 94.69 106 PRO A N 1
ATOM 872 C CA . PRO A 1 106 ? -14.331 -3.888 -4.495 1.00 94.69 106 PRO A CA 1
ATOM 873 C C . PRO A 1 106 ? -15.339 -4.424 -3.468 1.00 94.69 106 PRO A C 1
ATOM 875 O O . PRO A 1 106 ? -15.445 -3.904 -2.356 1.00 94.69 106 PRO A O 1
ATOM 878 N N . HIS A 1 107 ? -16.080 -5.473 -3.828 1.00 93.75 107 HIS A N 1
ATOM 879 C CA . HIS A 1 107 ? -16.992 -6.137 -2.895 1.00 93.75 107 HIS A CA 1
ATOM 880 C C . HIS A 1 107 ? -16.238 -6.640 -1.655 1.00 93.75 107 HIS A C 1
ATOM 882 O O . HIS A 1 107 ? -15.128 -7.152 -1.780 1.00 93.75 107 HIS A O 1
ATOM 888 N N . GLY A 1 108 ? -16.842 -6.493 -0.473 1.00 93.12 108 GLY A N 1
ATOM 889 C CA . GLY A 1 108 ? -16.215 -6.863 0.799 1.00 93.12 108 GLY A CA 1
ATOM 890 C C . GLY A 1 108 ? -15.153 -5.870 1.282 1.00 93.12 108 GLY A C 1
ATOM 891 O O . GLY A 1 108 ? -14.473 -6.148 2.263 1.00 93.12 108 GLY A O 1
ATOM 892 N N . THR A 1 109 ? -14.982 -4.713 0.627 1.00 96.50 109 THR A N 1
ATOM 893 C CA . THR A 1 109 ? -14.076 -3.672 1.136 1.00 96.50 109 THR A CA 1
ATOM 894 C C . THR A 1 109 ? -14.490 -3.276 2.550 1.00 96.50 109 THR A C 1
ATOM 896 O O . THR A 1 109 ? -15.627 -2.886 2.792 1.00 96.50 109 THR A O 1
ATOM 899 N N . TRP A 1 110 ? -13.540 -3.382 3.468 1.00 95.31 110 TRP A N 1
ATOM 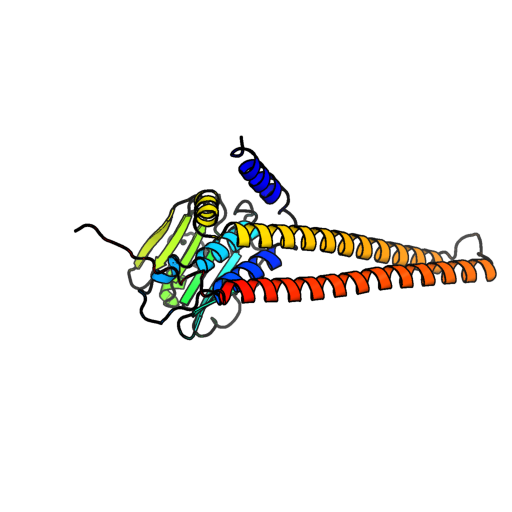900 C CA . TRP A 1 110 ? -13.696 -3.105 4.888 1.00 95.31 110 TRP A CA 1
ATOM 901 C C . TRP A 1 110 ? -13.057 -1.770 5.279 1.00 95.31 110 TRP A C 1
ATOM 903 O O . TRP A 1 110 ? -13.600 -1.016 6.091 1.00 95.31 110 TRP A O 1
ATOM 913 N N . ALA A 1 111 ? -11.921 -1.444 4.658 1.00 97.19 111 ALA A N 1
ATOM 914 C CA . ALA A 1 111 ? -11.212 -0.201 4.910 1.00 97.19 111 ALA A CA 1
ATOM 915 C C . ALA A 1 111 ? -10.431 0.300 3.689 1.00 97.19 111 ALA A C 1
ATOM 917 O O . ALA A 1 111 ? -10.074 -0.460 2.785 1.00 97.19 111 ALA A O 1
ATOM 918 N N . ASN A 1 112 ? -10.109 1.588 3.701 1.00 97.50 112 ASN A N 1
ATOM 919 C CA . ASN A 1 112 ? -9.026 2.168 2.918 1.00 97.50 112 ASN A CA 1
ATOM 920 C C . ASN A 1 112 ? -7.784 2.302 3.807 1.00 97.50 112 ASN A C 1
ATOM 922 O O . ASN A 1 112 ? -7.902 2.696 4.963 1.00 97.50 112 ASN A O 1
ATOM 926 N N . MET A 1 113 ? -6.603 2.013 3.274 1.00 97.56 113 MET A N 1
ATOM 927 C CA . MET A 1 113 ? -5.330 2.356 3.900 1.00 97.56 113 MET A CA 1
ATOM 928 C C . MET A 1 113 ? -4.505 3.177 2.922 1.00 97.56 113 MET A C 1
ATOM 930 O O . MET A 1 113 ? -4.280 2.731 1.798 1.00 97.56 113 MET A O 1
ATOM 934 N N . HIS A 1 114 ? -4.005 4.328 3.351 1.00 96.69 114 HIS A N 1
ATOM 935 C CA . HIS A 1 114 ? -3.120 5.153 2.543 1.00 96.69 114 HIS A CA 1
ATOM 936 C C . HIS A 1 114 ? -1.971 5.735 3.358 1.00 96.69 114 HIS A C 1
ATOM 938 O O . HIS A 1 114 ? -1.952 5.680 4.586 1.00 96.69 114 HIS A O 1
ATOM 944 N N . VAL A 1 115 ? -0.983 6.282 2.661 1.00 95.25 115 VAL A N 1
ATOM 945 C CA . VAL A 1 115 ? 0.213 6.872 3.261 1.00 95.25 115 VAL A CA 1
ATOM 946 C C . VAL A 1 115 ? 0.170 8.384 3.148 1.00 95.25 115 VAL A C 1
ATOM 948 O O . VAL A 1 115 ? -0.020 8.897 2.053 1.00 95.25 115 VAL A O 1
ATOM 951 N N . HIS A 1 116 ? 0.455 9.086 4.242 1.00 94.06 116 HIS A N 1
ATOM 952 C CA . HIS A 1 116 ? 0.716 10.523 4.218 1.00 94.06 116 HIS A CA 1
ATOM 953 C C . HIS A 1 116 ? 2.218 10.822 4.145 1.00 94.06 116 HIS A C 1
ATOM 955 O O . HIS A 1 116 ? 2.992 10.224 4.896 1.00 94.06 116 HIS A O 1
ATOM 961 N N . PRO A 1 117 ? 2.658 11.789 3.320 1.00 92.06 117 PRO A N 1
ATOM 962 C CA . PRO A 1 117 ? 4.035 12.262 3.334 1.00 92.06 117 PRO A CA 1
ATOM 963 C C . PRO A 1 117 ? 4.438 12.804 4.706 1.00 92.06 117 PRO A C 1
ATOM 965 O O . PRO A 1 117 ? 3.621 13.324 5.459 1.00 92.06 117 PRO A O 1
ATOM 968 N N . THR A 1 118 ? 5.733 12.766 5.000 1.00 90.50 118 THR A N 1
ATOM 969 C CA . THR A 1 118 ? 6.320 13.161 6.293 1.00 90.50 118 THR A CA 1
ATOM 970 C C . THR A 1 118 ? 6.025 14.613 6.693 1.00 90.50 118 THR A C 1
ATOM 972 O O . THR A 1 118 ? 6.071 14.969 7.870 1.00 90.50 118 THR A O 1
ATOM 975 N N . ASN A 1 119 ? 5.796 15.483 5.711 1.00 89.88 119 ASN A N 1
ATOM 976 C CA . ASN A 1 119 ? 5.472 16.891 5.924 1.00 89.88 119 ASN A CA 1
ATOM 977 C C . ASN A 1 119 ? 3.959 17.173 5.932 1.00 89.88 119 ASN A C 1
ATOM 979 O O . ASN A 1 119 ? 3.574 18.338 6.034 1.00 89.88 119 ASN A O 1
ATOM 983 N N . ALA A 1 120 ? 3.120 16.145 5.793 1.00 90.56 120 ALA A N 1
ATOM 984 C CA . ALA A 1 120 ? 1.677 16.238 5.941 1.00 90.56 120 ALA A CA 1
ATOM 985 C C . ALA A 1 120 ? 1.258 15.975 7.399 1.00 90.56 120 ALA A C 1
ATOM 987 O O . ALA A 1 120 ? 2.063 15.620 8.260 1.00 90.56 120 ALA A O 1
ATOM 988 N N . ILE A 1 121 ? -0.023 16.192 7.693 1.00 91.69 121 ILE A N 1
ATOM 989 C CA . ILE A 1 121 ? -0.589 15.881 9.009 1.00 91.69 121 ILE A CA 1
ATOM 990 C C . ILE A 1 121 ? -0.668 14.352 9.135 1.00 91.69 121 ILE A C 1
ATOM 992 O O . ILE A 1 121 ? -1.210 13.724 8.239 1.00 91.69 121 ILE A O 1
ATOM 996 N N . PRO A 1 122 ? -0.207 13.723 10.229 1.00 92.94 122 PRO A N 1
ATOM 997 C CA . PRO A 1 122 ? -0.156 12.258 10.352 1.00 92.94 122 PRO A CA 1
ATOM 998 C C . PRO A 1 122 ? -1.512 11.534 10.337 1.00 92.94 122 PRO A C 1
ATOM 1000 O O . PRO A 1 122 ? -1.560 10.316 10.208 1.00 92.94 122 PRO A O 1
ATOM 1003 N N . ARG A 1 123 ? -2.603 12.265 10.561 1.00 94.81 123 ARG A N 1
ATOM 1004 C CA . ARG A 1 123 ? -3.950 11.735 10.804 1.00 94.81 123 ARG A CA 1
ATOM 1005 C C . ARG A 1 123 ? -4.795 11.830 9.530 1.00 94.81 123 ARG A C 1
ATOM 1007 O O . ARG A 1 123 ? -4.500 12.717 8.726 1.00 94.81 123 ARG A O 1
ATOM 1014 N N . PRO A 1 124 ? -5.874 11.031 9.408 1.00 94.31 124 PRO A N 1
ATOM 1015 C CA . PRO A 1 124 ? -6.862 11.196 8.347 1.00 94.31 124 PRO A CA 1
ATOM 1016 C C . PRO A 1 124 ? -7.295 12.660 8.216 1.00 94.31 124 PRO A C 1
ATOM 1018 O O . PRO A 1 124 ? -7.567 13.336 9.217 1.00 94.31 124 PRO A O 1
ATOM 1021 N N . SER A 1 125 ? -7.317 13.164 6.988 1.00 90.25 125 SER A N 1
ATOM 1022 C CA . SER A 1 125 ? -7.662 14.544 6.672 1.00 90.25 125 SER A CA 1
ATOM 1023 C C . SER A 1 125 ? -9.121 14.849 7.029 1.00 90.25 125 SER A C 1
ATOM 1025 O O . SER A 1 125 ? -10.054 14.156 6.616 1.00 90.25 125 SER A O 1
ATOM 1027 N N . GLY A 1 126 ? -9.328 15.903 7.824 1.00 86.44 126 GLY A N 1
ATOM 1028 C CA . GLY A 1 126 ? -10.662 16.357 8.224 1.00 86.44 126 GLY A CA 1
ATOM 1029 C C . GLY A 1 126 ? -11.352 17.246 7.186 1.00 86.44 126 GLY A C 1
ATOM 1030 O O . GLY A 1 126 ? -10.728 17.717 6.237 1.00 86.44 126 GLY A O 1
ATOM 1031 N N . GLU A 1 127 ? -12.635 17.534 7.416 1.00 67.56 127 GLU A N 1
ATOM 1032 C CA . GLU A 1 127 ? -13.506 18.304 6.504 1.00 67.56 127 GLU A CA 1
ATOM 1033 C C . GLU A 1 127 ? -13.049 19.754 6.274 1.00 67.56 127 GLU A C 1
ATOM 1035 O O . GLU A 1 127 ? -13.405 20.374 5.277 1.00 67.56 127 GLU A O 1
ATOM 1040 N N . GLN A 1 128 ? -12.235 20.302 7.182 1.00 59.28 128 GLN A N 1
ATOM 1041 C CA . GLN A 1 128 ? -11.700 21.666 7.087 1.00 59.28 128 GLN A CA 1
ATOM 1042 C C . GLN A 1 128 ? -10.418 21.763 6.246 1.00 59.28 128 GLN A C 1
ATOM 1044 O O . GLN A 1 128 ? -9.870 22.855 6.071 1.00 59.28 128 GLN A O 1
ATOM 1049 N N . GLY A 1 129 ? -9.914 20.641 5.722 1.00 55.56 129 GLY A N 1
ATOM 1050 C CA . GLY A 1 129 ? -8.843 20.658 4.736 1.00 55.56 129 GLY A CA 1
ATOM 1051 C C . GLY A 1 129 ? -9.310 21.422 3.501 1.00 55.56 129 GLY A C 1
ATOM 1052 O O . GLY A 1 129 ? -10.338 21.101 2.919 1.00 55.56 129 GLY A O 1
ATOM 1053 N N . ASN A 1 130 ? -8.566 22.453 3.097 1.00 45.94 130 ASN A N 1
ATOM 1054 C CA . ASN A 1 130 ? -8.866 23.281 1.927 1.00 45.94 130 ASN A CA 1
ATOM 1055 C C . ASN A 1 130 ? -8.598 22.518 0.614 1.00 45.94 130 ASN A C 1
ATOM 1057 O O . ASN A 1 130 ? -7.805 22.934 -0.233 1.00 45.94 130 ASN A O 1
ATOM 1061 N N . THR A 1 131 ? -9.208 21.350 0.455 1.00 50.34 131 THR A N 1
ATOM 1062 C CA . THR A 1 131 ? -9.097 20.529 -0.732 1.00 50.34 131 THR A CA 1
ATOM 1063 C C . THR A 1 131 ? -10.464 20.530 -1.397 1.00 50.34 131 THR A C 1
ATOM 1065 O O . THR A 1 131 ? -11.433 19.934 -0.944 1.00 50.34 131 THR A O 1
ATOM 1068 N N . ARG A 1 132 ? -10.546 21.130 -2.586 1.00 52.34 132 ARG A N 1
ATOM 1069 C CA . ARG A 1 132 ? -11.615 20.851 -3.568 1.00 52.34 132 ARG A CA 1
ATOM 1070 C C . ARG A 1 132 ? -11.687 19.354 -3.975 1.00 52.34 132 ARG A C 1
ATOM 1072 O O . ARG A 1 132 ? -12.188 19.045 -5.049 1.00 52.34 132 ARG A O 1
ATOM 1079 N N . ARG A 1 133 ? -11.066 18.443 -3.218 1.00 55.47 133 ARG A N 1
ATOM 1080 C CA . ARG A 1 133 ? -10.614 17.108 -3.636 1.00 55.47 133 ARG A CA 1
ATOM 1081 C C . ARG A 1 133 ? -11.042 15.982 -2.686 1.00 55.47 133 ARG A C 1
ATOM 1083 O O . ARG A 1 133 ? -10.703 14.843 -2.976 1.00 55.47 133 ARG A O 1
ATOM 1090 N N . GLY A 1 134 ? -11.810 16.291 -1.639 1.00 64.56 134 GLY A N 1
ATOM 1091 C CA . GLY A 1 134 ? -12.330 15.316 -0.676 1.00 64.56 134 GLY A CA 1
ATOM 1092 C C . GLY A 1 134 ? -11.473 15.211 0.587 1.00 64.56 134 GLY A C 1
ATOM 1093 O O . GLY A 1 134 ? -10.278 15.510 0.565 1.00 64.56 134 GLY A O 1
ATOM 1094 N N . SER A 1 135 ? -12.123 14.826 1.684 1.00 87.31 135 SER A N 1
ATOM 1095 C CA . SER A 1 135 ? -11.536 14.543 2.999 1.00 87.31 135 SER A CA 1
ATOM 1096 C C . SER A 1 135 ? -11.631 13.042 3.271 1.00 87.31 135 SER A C 1
ATOM 1098 O O . SER A 1 135 ? -12.635 12.422 2.919 1.00 87.31 135 SER A O 1
ATOM 1100 N N . ASP A 1 136 ? -10.630 12.469 3.939 1.00 93.12 136 ASP A N 1
ATOM 1101 C CA . ASP A 1 136 ? -10.647 11.061 4.365 1.00 93.12 136 ASP A CA 1
ATOM 1102 C C . ASP A 1 136 ? -11.856 10.745 5.245 1.00 93.12 136 ASP A C 1
ATOM 1104 O O . ASP A 1 136 ? -12.508 9.717 5.078 1.00 93.12 136 ASP A O 1
ATOM 1108 N N . ILE A 1 137 ? -12.182 11.662 6.159 1.00 94.06 137 ILE A N 1
ATOM 1109 C CA . ILE A 1 137 ? -13.351 11.564 7.038 1.00 94.06 137 ILE A CA 1
ATOM 1110 C C . ILE A 1 137 ? -14.645 11.584 6.225 1.00 94.06 137 ILE A C 1
ATOM 1112 O O . ILE A 1 137 ? -15.529 10.761 6.458 1.00 94.06 137 ILE A O 1
ATOM 1116 N N . GLN A 1 138 ? -14.756 12.492 5.253 1.00 91.75 138 GLN A N 1
ATOM 1117 C CA . GLN A 1 138 ? -15.930 12.548 4.385 1.00 91.75 138 GLN A CA 1
ATOM 1118 C C . GLN A 1 138 ? -16.075 11.253 3.573 1.00 91.75 138 GLN A C 1
ATOM 1120 O O . GLN A 1 138 ? -17.149 10.656 3.566 1.00 91.75 138 GLN A O 1
ATOM 1125 N N . PHE A 1 139 ? -14.987 10.776 2.960 1.00 92.38 139 PHE A N 1
ATOM 1126 C CA . PHE A 1 139 ? -14.972 9.516 2.217 1.00 92.38 139 PHE A CA 1
ATOM 1127 C C . PHE A 1 139 ? -15.402 8.333 3.097 1.00 92.38 139 PHE A C 1
ATOM 1129 O O . PHE A 1 139 ? -16.256 7.541 2.693 1.00 92.38 139 PHE A O 1
ATOM 1136 N N . ALA A 1 140 ? -14.850 8.226 4.307 1.00 95.00 140 ALA A N 1
ATOM 1137 C CA . ALA A 1 140 ? -15.192 7.186 5.271 1.00 95.00 140 ALA A CA 1
ATOM 1138 C C . ALA A 1 140 ? -16.683 7.193 5.632 1.00 95.00 140 ALA A C 1
ATOM 1140 O O . ALA A 1 140 ? -17.322 6.143 5.619 1.00 95.00 140 ALA A O 1
ATOM 1141 N N . ARG A 1 141 ? -17.248 8.375 5.911 1.00 94.94 141 ARG A N 1
ATOM 1142 C CA . ARG A 1 141 ? -18.669 8.555 6.248 1.00 94.94 141 ARG A CA 1
ATOM 1143 C C . ARG A 1 141 ? -19.584 8.181 5.086 1.00 94.94 141 ARG A C 1
ATOM 1145 O O . ARG A 1 141 ? -20.536 7.436 5.283 1.00 94.94 141 ARG A O 1
ATOM 1152 N N . GLU A 1 142 ? -19.285 8.667 3.884 1.00 93.38 142 GLU A N 1
ATOM 1153 C CA . GLU A 1 142 ? -20.104 8.426 2.688 1.00 93.38 142 GLU A CA 1
ATOM 1154 C C . GLU A 1 142 ? -20.142 6.947 2.287 1.00 93.38 142 GLU A C 1
ATOM 1156 O O . GLU A 1 142 ? -21.146 6.483 1.750 1.00 93.38 142 GLU A O 1
ATOM 1161 N N . ASN A 1 143 ? -19.066 6.204 2.560 1.00 94.88 143 ASN A N 1
ATOM 1162 C CA . ASN A 1 143 ? -18.937 4.805 2.153 1.00 94.88 143 ASN A CA 1
ATOM 1163 C C . ASN A 1 143 ? -19.090 3.809 3.315 1.00 94.88 143 ASN A C 1
ATOM 1165 O O . ASN A 1 143 ? -19.092 2.605 3.076 1.00 94.88 143 ASN A O 1
ATOM 1169 N N . GLY A 1 144 ? -19.206 4.280 4.562 1.00 95.75 144 GLY A N 1
ATOM 1170 C CA . GLY A 1 144 ? -19.255 3.423 5.752 1.00 95.75 144 GLY A CA 1
ATOM 1171 C C . GLY A 1 144 ? -17.973 2.609 5.981 1.00 95.75 144 GLY A C 1
ATOM 1172 O O . GLY A 1 144 ? -18.029 1.524 6.556 1.00 95.75 144 GLY A O 1
ATOM 1173 N N . LEU A 1 145 ? -16.824 3.103 5.510 1.00 96.31 145 LEU A N 1
ATOM 1174 C CA . LEU A 1 145 ? -15.539 2.398 5.550 1.00 96.31 145 LEU A CA 1
ATOM 1175 C C . LEU A 1 145 ? -14.601 3.000 6.591 1.00 96.31 145 LEU A C 1
ATOM 1177 O O . LEU A 1 145 ? -14.560 4.215 6.774 1.00 96.31 145 LEU A O 1
ATOM 1181 N N . LEU A 1 146 ? -13.778 2.157 7.216 1.00 97.44 146 LEU A N 1
ATOM 1182 C CA . LEU A 1 146 ? -12.644 2.650 7.997 1.00 97.44 146 LEU A CA 1
ATOM 1183 C C . LEU A 1 146 ? -11.611 3.294 7.063 1.00 97.44 146 LEU A C 1
ATOM 1185 O O . LEU A 1 146 ? -11.417 2.844 5.930 1.00 97.44 146 LEU A O 1
ATOM 1189 N N . VAL A 1 147 ? -10.901 4.307 7.555 1.00 97.38 147 VAL A N 1
ATOM 1190 C CA . VAL A 1 147 ? -9.743 4.874 6.852 1.00 97.38 147 VAL A CA 1
ATOM 1191 C C . VAL A 1 147 ? -8.522 4.821 7.750 1.00 97.38 147 VAL A C 1
ATOM 1193 O O . VAL A 1 147 ? -8.511 5.407 8.830 1.00 97.38 147 VAL A O 1
ATOM 1196 N N . TYR A 1 148 ? -7.488 4.132 7.283 1.00 97.44 148 TYR A N 1
ATOM 1197 C CA . TYR A 1 148 ? -6.182 4.058 7.909 1.00 97.44 148 TYR A CA 1
ATOM 1198 C C . TYR A 1 148 ? -5.202 4.991 7.203 1.00 97.44 148 TYR A C 1
ATOM 1200 O O . TYR A 1 148 ? -4.977 4.874 6.001 1.00 97.44 148 TYR A O 1
ATOM 1208 N N . THR A 1 149 ? -4.560 5.864 7.968 1.00 96.50 149 THR A N 1
ATOM 1209 C CA . THR A 1 149 ? -3.468 6.714 7.498 1.00 96.50 149 THR A CA 1
ATOM 1210 C C . THR A 1 149 ? -2.165 6.224 8.112 1.00 96.50 149 THR A C 1
ATOM 1212 O O . THR A 1 149 ? -1.995 6.211 9.334 1.00 96.50 149 THR A O 1
ATOM 1215 N N . VAL A 1 150 ? -1.234 5.825 7.255 1.00 95.12 150 VAL A N 1
ATOM 1216 C CA . VAL A 1 150 ? 0.123 5.422 7.614 1.00 95.12 150 VAL A CA 1
ATOM 1217 C C . VAL A 1 150 ? 1.038 6.638 7.509 1.00 95.12 150 VAL A C 1
ATOM 1219 O O . VAL A 1 150 ? 1.116 7.293 6.471 1.00 95.12 150 VAL A O 1
ATOM 1222 N N . HIS A 1 151 ? 1.761 6.933 8.584 1.00 94.31 151 HIS A N 1
ATOM 1223 C CA . HIS A 1 151 ? 2.715 8.034 8.659 1.00 94.31 151 HIS A CA 1
ATOM 1224 C C . HIS A 1 151 ? 3.950 7.612 9.467 1.00 94.31 151 HIS A C 1
ATOM 1226 O O . HIS A 1 151 ? 3.913 6.643 10.230 1.00 94.31 151 HIS A O 1
ATOM 1232 N N . ARG A 1 152 ? 5.051 8.375 9.391 1.00 90.44 152 ARG A N 1
ATOM 1233 C CA . ARG A 1 152 ? 6.248 8.116 10.222 1.00 90.44 152 ARG A CA 1
ATOM 1234 C C . ARG A 1 152 ? 5.944 8.066 11.725 1.00 90.44 152 ARG A C 1
ATOM 1236 O O . ARG A 1 152 ? 6.618 7.352 12.464 1.00 90.44 152 ARG A O 1
ATOM 1243 N N . ASP A 1 153 ? 4.924 8.810 12.152 1.00 91.44 153 ASP A N 1
ATOM 1244 C CA . ASP A 1 153 ? 4.533 8.962 13.556 1.00 91.44 153 ASP A CA 1
ATOM 1245 C C . ASP A 1 153 ? 3.586 7.848 14.028 1.00 91.44 153 ASP A C 1
ATOM 1247 O O . ASP A 1 153 ? 3.296 7.771 15.223 1.00 91.44 153 ASP A O 1
ATOM 1251 N N . GLY A 1 154 ? 3.102 6.992 13.122 1.00 93.12 154 GLY A N 1
ATOM 1252 C CA . GLY A 1 154 ? 2.217 5.883 13.457 1.00 93.12 154 GLY A CA 1
ATOM 1253 C C . GLY A 1 154 ? 1.178 5.551 12.389 1.00 93.12 154 GLY A C 1
ATOM 1254 O O . GLY A 1 154 ? 1.150 6.146 11.312 1.00 93.12 154 GLY A O 1
ATOM 1255 N N . ILE A 1 155 ? 0.308 4.601 12.728 1.00 95.12 155 ILE A N 1
ATOM 1256 C CA . ILE A 1 155 ? -0.893 4.260 11.962 1.00 95.12 155 ILE A CA 1
ATOM 1257 C C . ILE A 1 155 ? -2.094 4.823 12.712 1.00 95.12 155 ILE A C 1
ATOM 1259 O O . ILE A 1 155 ? -2.327 4.486 13.875 1.00 95.12 155 ILE A O 1
ATOM 1263 N N . TYR A 1 156 ? -2.854 5.676 12.043 1.00 96.38 156 TYR A N 1
ATOM 1264 C CA . TYR A 1 156 ? -4.072 6.281 12.561 1.00 96.38 156 TYR A CA 1
ATOM 1265 C C . TYR A 1 156 ? -5.269 5.678 11.846 1.00 96.38 156 TYR A C 1
ATOM 1267 O O . TYR A 1 156 ? -5.188 5.396 10.658 1.00 96.38 156 TYR A O 1
ATOM 1275 N N . ARG A 1 157 ? -6.384 5.520 12.550 1.00 97.00 157 ARG A N 1
ATOM 1276 C CA . ARG A 1 157 ? -7.662 5.080 11.992 1.00 97.00 157 ARG A CA 1
ATOM 1277 C C . ARG A 1 157 ? -8.710 6.144 12.232 1.00 97.00 157 ARG A C 1
ATOM 1279 O O . ARG A 1 157 ? -8.819 6.624 13.357 1.00 97.00 157 ARG A O 1
ATOM 1286 N N . TYR A 1 158 ? -9.514 6.452 11.229 1.00 96.88 158 TYR A N 1
ATOM 1287 C CA . TYR A 1 158 ? -10.820 7.066 11.414 1.00 96.88 158 TYR A CA 1
ATOM 1288 C C . TYR A 1 158 ? -11.912 6.004 11.272 1.00 96.88 158 TYR A C 1
ATOM 1290 O O . TYR A 1 158 ? -11.881 5.193 10.344 1.00 96.88 158 TYR A O 1
ATOM 1298 N N . ASP A 1 159 ? -12.849 6.008 12.217 1.00 96.88 159 ASP A N 1
ATOM 1299 C CA . ASP A 1 159 ? -13.994 5.105 12.241 1.00 96.88 159 ASP A CA 1
ATOM 1300 C C . ASP A 1 159 ? -15.303 5.903 12.092 1.00 96.88 159 ASP A C 1
ATOM 1302 O O . ASP A 1 159 ? -15.607 6.710 12.979 1.00 96.88 159 ASP A O 1
ATOM 1306 N N . PRO A 1 160 ? -16.075 5.694 11.005 1.00 95.56 160 PRO A N 1
ATOM 1307 C CA . PRO A 1 160 ? -17.291 6.456 10.744 1.00 95.56 160 PRO A CA 1
ATOM 1308 C C . PRO A 1 160 ? -18.456 6.104 11.681 1.00 95.56 160 PRO A C 1
ATOM 1310 O O . PRO A 1 160 ? -19.378 6.904 11.798 1.00 95.56 160 PRO A O 1
ATOM 1313 N N . GLU A 1 161 ? -18.439 4.957 12.370 1.00 94.38 161 GLU A N 1
ATOM 1314 C CA . GLU A 1 161 ? -19.497 4.588 13.324 1.00 94.38 161 GLU A CA 1
ATOM 1315 C C . GLU A 1 161 ? -19.331 5.306 14.657 1.00 94.38 161 GLU A C 1
ATOM 1317 O O . GLU A 1 161 ? -20.305 5.727 15.279 1.00 94.38 161 GLU A O 1
ATOM 1322 N N . THR A 1 162 ? -18.085 5.444 15.108 1.00 96.00 162 THR A N 1
ATOM 1323 C CA . THR A 1 162 ? -17.780 6.103 16.388 1.00 96.00 162 THR A CA 1
ATOM 1324 C C . THR A 1 162 ? -17.448 7.582 16.240 1.00 96.00 162 THR A C 1
ATOM 1326 O O . THR A 1 162 ? -17.347 8.281 17.249 1.00 96.00 162 THR A O 1
ATOM 1329 N N . ASP A 1 163 ? -17.257 8.040 15.003 1.00 94.75 163 ASP A N 1
ATOM 1330 C CA . ASP A 1 163 ? -16.787 9.371 14.630 1.00 94.75 163 ASP A CA 1
ATOM 1331 C C . ASP A 1 163 ? -15.480 9.778 15.333 1.00 94.75 163 ASP A C 1
ATOM 1333 O O . ASP A 1 163 ? -15.296 10.910 15.786 1.00 94.75 163 ASP A O 1
ATOM 1337 N N . LYS A 1 164 ? -14.549 8.826 15.474 1.00 95.69 164 LYS A N 1
ATOM 1338 C CA . LYS A 1 164 ? -13.289 9.027 16.204 1.00 95.69 164 LYS A CA 1
ATOM 1339 C C . LYS A 1 164 ? -12.073 8.709 15.355 1.00 95.69 164 LYS A C 1
ATOM 1341 O O . LYS A 1 164 ? -12.016 7.700 14.656 1.00 95.69 164 LYS A O 1
ATOM 1346 N N . ILE A 1 165 ? -11.047 9.542 15.523 1.00 96.12 165 ILE A N 1
ATOM 1347 C CA . ILE A 1 165 ? -9.682 9.225 15.103 1.00 96.12 165 ILE A CA 1
ATOM 1348 C C . ILE A 1 165 ? -8.966 8.541 16.270 1.00 96.12 165 ILE A C 1
ATOM 1350 O O . ILE A 1 165 ? -8.898 9.088 17.369 1.00 96.12 165 ILE A O 1
ATOM 1354 N N . THR A 1 166 ? -8.399 7.366 16.020 1.00 95.62 166 THR A N 1
ATOM 1355 C CA . THR A 1 166 ? -7.636 6.573 16.988 1.00 95.62 166 THR A CA 1
ATOM 1356 C C . THR A 1 166 ? -6.215 6.364 16.477 1.00 95.62 166 THR A C 1
ATOM 1358 O O . THR A 1 166 ? -6.011 6.045 15.308 1.00 95.62 166 THR A O 1
ATOM 1361 N N . LEU A 1 167 ? -5.217 6.547 17.344 1.00 94.38 167 LEU A N 1
ATOM 1362 C CA . LEU A 1 167 ? -3.859 6.082 17.072 1.00 94.38 167 LEU A CA 1
ATOM 1363 C C . LEU A 1 167 ? -3.828 4.572 17.314 1.00 94.38 167 LEU A C 1
ATOM 1365 O O . LEU A 1 167 ? -3.924 4.139 18.458 1.00 94.38 167 LEU A O 1
ATOM 1369 N N . VAL A 1 168 ? -3.716 3.797 16.241 1.00 93.25 168 VAL A N 1
ATOM 1370 C CA . VAL A 1 168 ? -3.716 2.331 16.290 1.00 93.25 168 VAL A CA 1
ATOM 1371 C C . VAL A 1 168 ? -2.339 1.826 16.706 1.00 93.25 168 VAL A C 1
ATOM 1373 O O . VAL A 1 168 ? -2.211 1.035 17.633 1.00 93.25 168 VAL A O 1
ATOM 1376 N N . HIS A 1 169 ? -1.294 2.359 16.066 1.00 88.38 169 HIS A N 1
ATOM 1377 C CA . HIS A 1 169 ? 0.099 2.017 16.354 1.00 88.38 169 HIS A CA 1
ATOM 1378 C C . HIS A 1 169 ? 0.947 3.284 16.433 1.00 88.38 169 HIS A C 1
ATOM 1380 O O . HIS A 1 169 ? 1.091 3.988 15.438 1.00 88.38 169 HIS A O 1
ATOM 1386 N N . GLY A 1 170 ? 1.508 3.584 17.609 1.00 85.81 170 GLY A N 1
ATOM 1387 C CA . GLY A 1 170 ? 2.434 4.710 17.807 1.00 85.81 170 GLY A CA 1
ATOM 1388 C C . GLY A 1 170 ? 3.795 4.495 17.132 1.00 85.81 170 GLY A C 1
ATOM 1389 O O . GLY A 1 170 ? 4.258 3.360 17.040 1.00 85.81 170 GLY A O 1
ATOM 1390 N N . GLY A 1 171 ? 4.428 5.582 16.668 1.00 62.69 171 GLY A N 1
ATOM 1391 C CA . GLY A 1 171 ? 5.657 5.572 15.860 1.00 62.69 171 GLY A CA 1
ATOM 1392 C C . GLY A 1 171 ? 6.874 4.852 16.466 1.00 62.69 171 GLY A C 1
ATOM 1393 O O . GLY A 1 171 ? 6.866 4.381 17.598 1.00 62.69 171 GLY A O 1
ATOM 1394 N N . VAL A 1 172 ? 8.007 4.738 15.773 1.00 51.75 172 VAL A N 1
ATOM 1395 C CA . VAL A 1 172 ? 8.243 4.886 14.332 1.00 51.75 172 VAL A CA 1
ATOM 1396 C C . VAL A 1 172 ? 7.843 3.557 13.695 1.00 51.75 172 VAL A C 1
ATOM 1398 O O . VAL A 1 172 ? 8.281 2.506 14.170 1.00 51.75 172 VAL A O 1
ATOM 1401 N N . VAL A 1 173 ? 7.121 3.584 12.576 1.00 52.78 173 VAL A N 1
ATOM 1402 C CA . VAL A 1 173 ? 6.957 2.436 11.654 1.00 52.78 173 VAL A CA 1
ATOM 1403 C C . VAL A 1 173 ? 8.313 1.756 11.338 1.00 52.78 173 VAL A C 1
ATOM 1405 O O . VAL A 1 173 ? 8.367 0.620 10.911 1.00 52.78 173 VAL A O 1
ATOM 1408 N N . GLN A 1 174 ? 9.443 2.411 11.615 1.00 48.28 174 GLN A N 1
ATOM 1409 C CA . GLN A 1 174 ? 10.810 1.916 11.449 1.00 48.28 174 GLN A CA 1
ATOM 1410 C C . GLN A 1 174 ? 11.466 1.341 12.727 1.00 48.28 174 GLN A C 1
ATOM 1412 O O . GLN A 1 174 ? 12.441 0.605 12.621 1.00 48.28 174 GLN A O 1
ATOM 1417 N N . GLY A 1 175 ? 10.983 1.691 13.926 1.00 49.03 175 GLY A N 1
ATOM 1418 C CA . GLY A 1 175 ? 11.596 1.333 15.217 1.00 49.03 175 GLY A CA 1
ATOM 1419 C C . GLY A 1 175 ? 10.779 0.337 16.042 1.00 49.03 175 GLY A C 1
ATOM 1420 O O . GLY A 1 175 ? 11.351 -0.499 16.735 1.00 49.03 175 GLY A O 1
ATOM 1421 N N . ARG A 1 176 ? 9.443 0.403 15.959 1.00 49.41 176 ARG A N 1
ATOM 1422 C CA . ARG A 1 176 ? 8.554 -0.584 16.588 1.00 49.41 176 ARG A CA 1
ATOM 1423 C C . ARG A 1 176 ? 8.198 -1.722 15.659 1.00 49.41 176 ARG A C 1
ATOM 1425 O O . ARG A 1 176 ? 8.158 -2.831 16.148 1.00 49.41 176 ARG A O 1
ATOM 1432 N N . ILE A 1 177 ? 8.029 -1.490 14.355 1.00 50.56 177 ILE A N 1
ATOM 1433 C CA . ILE A 1 177 ? 7.927 -2.619 13.422 1.00 50.56 177 ILE A CA 1
ATOM 1434 C C . ILE A 1 177 ? 9.259 -3.350 13.395 1.00 50.56 177 ILE A C 1
ATOM 1436 O O . ILE A 1 177 ? 9.234 -4.550 13.504 1.00 50.56 177 ILE A O 1
ATOM 1440 N N . SER A 1 178 ? 10.425 -2.690 13.394 1.00 49.28 178 SER A N 1
ATOM 1441 C CA . SER A 1 178 ? 11.693 -3.437 13.470 1.00 49.28 178 SER A CA 1
ATOM 1442 C C . SER A 1 178 ? 11.834 -4.257 14.753 1.00 49.28 178 SER A C 1
ATOM 1444 O O . SER A 1 178 ? 12.280 -5.392 14.671 1.00 49.28 178 SER A O 1
ATOM 1446 N N . ARG A 1 179 ? 11.417 -3.728 15.912 1.00 49.62 179 ARG A N 1
ATOM 1447 C CA . ARG A 1 179 ? 11.466 -4.459 17.187 1.00 49.62 179 ARG A CA 1
ATOM 1448 C C . ARG A 1 179 ? 10.397 -5.551 17.284 1.00 49.62 179 ARG A C 1
ATOM 1450 O O . ARG A 1 179 ? 10.714 -6.674 17.618 1.00 49.62 179 ARG A O 1
ATOM 1457 N N . TRP A 1 180 ? 9.158 -5.261 16.908 1.00 52.53 180 TRP A N 1
ATOM 1458 C CA . TRP A 1 180 ? 8.081 -6.246 16.843 1.00 52.53 180 TRP A CA 1
ATOM 1459 C C . TRP A 1 180 ? 8.388 -7.336 15.809 1.00 52.53 180 TRP A C 1
ATOM 1461 O O . TRP A 1 180 ? 8.165 -8.500 16.083 1.00 52.53 180 TRP A O 1
ATOM 1471 N N . TRP A 1 181 ? 8.987 -7.010 14.664 1.00 47.97 181 TRP A N 1
ATOM 1472 C CA . TRP A 1 181 ? 9.432 -7.996 13.673 1.00 47.97 181 TRP A CA 1
ATOM 1473 C C . TRP A 1 181 ? 10.646 -8.797 14.171 1.00 47.97 181 TRP A C 1
ATOM 1475 O O . TRP A 1 181 ? 10.752 -9.974 13.866 1.00 47.97 181 TRP A O 1
ATOM 1485 N N . GLN A 1 182 ? 11.530 -8.193 14.977 1.00 49.19 182 GLN A N 1
ATOM 1486 C CA . GLN A 1 182 ? 12.610 -8.902 15.682 1.00 49.19 182 GLN A CA 1
ATOM 1487 C C . GLN A 1 182 ? 12.091 -9.845 16.777 1.00 49.19 182 GLN A C 1
ATOM 1489 O O . GLN A 1 182 ? 12.693 -10.890 16.996 1.00 49.19 182 GLN A O 1
ATOM 1494 N N . ASP A 1 183 ? 11.005 -9.473 17.457 1.00 48.12 183 ASP A N 1
ATOM 1495 C CA . ASP A 1 183 ? 10.475 -10.203 18.613 1.00 48.12 183 ASP A CA 1
ATOM 1496 C C . ASP A 1 183 ? 9.374 -11.218 18.231 1.00 48.12 183 ASP A C 1
ATOM 1498 O O . ASP A 1 183 ? 9.144 -12.172 18.969 1.00 48.12 183 ASP A O 1
ATOM 1502 N N . SER A 1 184 ? 8.683 -11.019 17.101 1.00 44.31 184 SER A N 1
ATOM 1503 C CA . SER A 1 184 ? 7.462 -11.764 16.719 1.00 44.31 184 SER A CA 1
ATOM 1504 C C . SER A 1 184 ? 7.617 -12.613 15.462 1.00 44.31 184 SER A C 1
ATOM 1506 O O . SER A 1 184 ? 6.738 -13.420 15.167 1.00 44.31 184 SER A O 1
ATOM 1508 N N . VAL A 1 185 ? 8.691 -12.426 14.693 1.00 51.44 185 VAL A N 1
ATOM 1509 C CA . VAL A 1 185 ? 8.984 -13.280 13.541 1.00 51.44 185 VAL A CA 1
ATOM 1510 C C . VAL A 1 185 ? 10.098 -14.216 13.955 1.00 51.44 185 VAL A C 1
ATOM 1512 O O . VAL A 1 185 ? 11.148 -13.769 14.413 1.00 51.44 185 VAL A O 1
ATOM 1515 N N . ASP A 1 186 ? 9.852 -15.514 13.799 1.00 55.84 186 ASP A N 1
ATOM 1516 C CA . ASP A 1 186 ? 10.875 -16.530 13.966 1.00 55.84 186 ASP A CA 1
ATOM 1517 C C . ASP A 1 186 ? 12.118 -16.107 13.169 1.00 55.84 186 ASP A C 1
ATOM 1519 O O . ASP A 1 186 ? 12.080 -15.920 11.947 1.00 55.84 186 ASP A O 1
ATOM 1523 N N . MET A 1 187 ? 13.210 -15.865 13.893 1.00 54.03 187 MET A N 1
ATOM 1524 C CA . MET A 1 187 ? 14.456 -15.361 13.326 1.00 54.03 187 MET A CA 1
ATOM 1525 C C . MET A 1 187 ? 15.013 -16.316 12.265 1.00 54.03 187 MET A C 1
ATOM 1527 O O . MET A 1 187 ? 15.768 -15.876 11.395 1.00 54.03 187 MET A O 1
ATOM 1531 N N . GLU A 1 188 ? 14.611 -17.588 12.292 1.00 54.03 188 GLU A N 1
ATOM 1532 C CA . GLU A 1 188 ? 14.916 -18.576 11.264 1.00 54.03 188 GLU A CA 1
ATOM 1533 C C . GLU A 1 188 ? 14.150 -18.296 9.961 1.00 54.03 188 GLU A C 1
ATOM 1535 O O . GLU A 1 188 ? 14.751 -18.263 8.887 1.00 54.03 188 GLU A O 1
ATOM 1540 N N . LEU A 1 189 ? 12.863 -17.944 10.046 1.00 51.88 189 LEU A N 1
ATOM 1541 C CA . LEU A 1 189 ? 12.057 -17.468 8.914 1.00 51.88 189 LEU A CA 1
ATOM 1542 C C . LEU A 1 189 ? 12.612 -16.157 8.350 1.00 51.88 189 LEU A C 1
ATOM 1544 O O . LEU A 1 189 ? 12.748 -16.019 7.136 1.00 51.88 189 LEU A O 1
ATOM 1548 N N . VAL A 1 190 ? 13.003 -15.214 9.212 1.00 50.78 190 VAL A N 1
ATOM 1549 C CA . VAL A 1 190 ? 13.663 -13.962 8.803 1.00 50.78 190 VAL A CA 1
ATOM 1550 C C . VAL A 1 190 ? 14.979 -14.233 8.078 1.00 50.78 190 VAL A C 1
ATOM 1552 O O . VAL A 1 190 ? 15.242 -13.634 7.034 1.00 50.78 190 VAL A O 1
ATOM 1555 N N . ALA A 1 191 ? 15.818 -15.122 8.610 1.00 55.09 191 ALA A N 1
ATOM 1556 C CA . ALA A 1 191 ? 17.083 -15.497 7.989 1.00 55.09 191 ALA A CA 1
ATOM 1557 C C . ALA A 1 191 ? 16.862 -16.171 6.628 1.00 55.09 191 ALA A C 1
ATOM 1559 O O . ALA A 1 191 ? 17.528 -15.806 5.658 1.00 55.09 191 ALA A O 1
ATOM 1560 N N . LEU A 1 192 ? 15.879 -17.070 6.529 1.00 55.62 192 LEU A N 1
ATOM 1561 C CA . LEU A 1 192 ? 15.505 -17.744 5.288 1.00 55.62 192 LEU A CA 1
ATOM 1562 C C . LEU A 1 192 ? 14.971 -16.745 4.251 1.00 55.62 192 LEU A C 1
ATOM 1564 O O . LEU A 1 192 ? 15.388 -16.766 3.093 1.00 55.62 192 LEU A O 1
ATOM 1568 N N . PHE A 1 193 ? 14.120 -15.803 4.664 1.00 51.59 193 PHE A N 1
ATOM 1569 C CA . PHE A 1 193 ? 13.658 -14.706 3.812 1.00 51.59 193 PHE A CA 1
ATOM 1570 C C . PHE A 1 193 ? 14.812 -13.817 3.341 1.00 51.59 193 PHE A C 1
ATOM 1572 O O . PHE A 1 193 ? 14.865 -13.4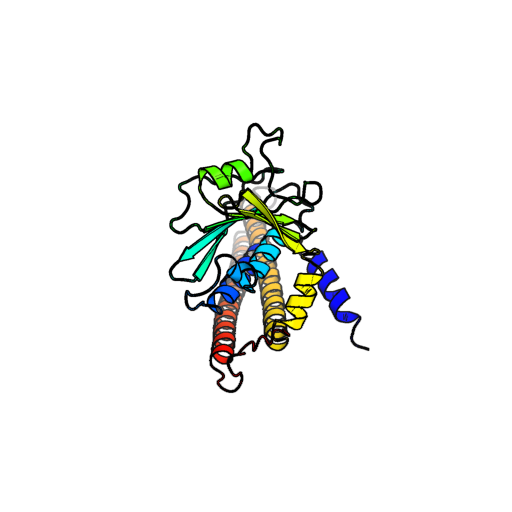72 2.160 1.00 51.59 193 PHE A O 1
ATOM 1579 N N . ASN A 1 194 ? 15.750 -13.470 4.223 1.00 50.44 194 ASN A N 1
ATOM 1580 C CA . ASN A 1 194 ? 16.908 -12.643 3.881 1.00 50.44 194 ASN A CA 1
ATOM 1581 C C . ASN A 1 194 ? 17.836 -13.349 2.888 1.00 50.44 194 ASN A C 1
ATOM 1583 O O . ASN A 1 194 ? 18.223 -12.752 1.883 1.00 50.44 194 ASN A O 1
ATOM 1587 N N . GLU A 1 195 ? 18.135 -14.630 3.110 1.00 65.50 195 GLU A N 1
ATOM 1588 C CA . GLU A 1 195 ? 18.944 -15.426 2.189 1.00 65.50 195 GLU A CA 1
ATOM 1589 C C . GLU A 1 195 ? 18.288 -15.508 0.803 1.00 65.50 195 GLU A C 1
ATOM 1591 O O . GLU A 1 195 ? 18.948 -15.334 -0.229 1.00 65.50 195 GLU A O 1
ATOM 1596 N N . GLN A 1 196 ? 16.972 -15.724 0.757 1.00 58.22 196 GLN A N 1
ATOM 1597 C CA . GLN A 1 196 ? 16.238 -15.743 -0.504 1.00 58.22 196 GLN A CA 1
ATOM 1598 C C . GLN A 1 196 ? 16.235 -14.361 -1.163 1.00 58.22 196 GLN A C 1
ATOM 1600 O O . GLN A 1 196 ? 16.530 -14.259 -2.353 1.00 58.22 196 GLN A O 1
ATOM 1605 N N . ALA A 1 197 ? 15.986 -13.283 -0.419 1.00 49.72 197 ALA A N 1
ATOM 1606 C CA . ALA A 1 197 ? 15.991 -11.919 -0.943 1.00 49.72 197 ALA A CA 1
ATOM 1607 C C . ALA A 1 197 ? 17.357 -11.517 -1.535 1.00 49.72 197 ALA A C 1
ATOM 1609 O O . ALA A 1 197 ? 17.413 -10.886 -2.598 1.00 49.72 197 ALA A O 1
ATOM 1610 N N . GLU A 1 198 ? 18.467 -11.916 -0.910 1.00 58.66 198 GLU A N 1
ATOM 1611 C CA . GLU A 1 198 ? 19.822 -11.717 -1.441 1.00 58.66 198 GLU A CA 1
ATOM 1612 C C . GLU A 1 198 ? 20.043 -12.500 -2.744 1.00 58.66 198 GLU A C 1
ATOM 1614 O O . GLU A 1 198 ? 20.539 -11.948 -3.735 1.00 58.66 198 GLU A O 1
ATOM 1619 N N . ARG A 1 199 ? 19.605 -13.765 -2.791 1.00 64.69 199 ARG A N 1
ATOM 1620 C CA . ARG A 1 199 ? 19.674 -14.609 -3.997 1.00 64.69 199 ARG A CA 1
ATOM 1621 C C . ARG A 1 199 ? 18.831 -14.033 -5.142 1.00 64.69 199 ARG A C 1
ATOM 1623 O O . ARG A 1 199 ? 19.333 -13.919 -6.263 1.00 64.69 199 ARG A O 1
ATOM 1630 N N . TYR A 1 200 ? 17.601 -13.595 -4.869 1.00 51.16 200 TYR A N 1
ATOM 1631 C CA . TYR A 1 200 ? 16.730 -12.930 -5.847 1.00 51.16 200 TYR A CA 1
ATOM 1632 C C . TYR A 1 200 ? 17.336 -11.619 -6.350 1.00 51.16 200 TYR A C 1
ATOM 1634 O O . TYR A 1 200 ? 17.324 -11.354 -7.552 1.00 51.16 200 TYR A O 1
ATOM 1642 N N . THR A 1 201 ? 17.937 -10.828 -5.461 1.00 53.78 201 THR A N 1
ATOM 1643 C CA . THR A 1 201 ? 18.609 -9.572 -5.820 1.00 53.78 201 THR A CA 1
ATOM 1644 C C . THR A 1 201 ? 19.747 -9.802 -6.802 1.00 53.78 201 THR A C 1
ATOM 1646 O O . THR A 1 201 ? 19.822 -9.122 -7.827 1.00 53.78 201 THR A O 1
ATOM 1649 N N . LYS A 1 202 ? 20.617 -10.773 -6.512 1.00 67.06 202 LYS A N 1
ATOM 1650 C CA . LYS A 1 202 ? 21.733 -11.127 -7.390 1.00 67.06 202 LYS A CA 1
ATOM 1651 C C . LYS A 1 202 ? 21.232 -11.571 -8.765 1.00 67.06 202 LYS A C 1
ATOM 1653 O O . LYS A 1 202 ? 21.697 -11.067 -9.784 1.00 67.06 202 LYS A O 1
ATOM 1658 N N . ASN A 1 203 ? 20.215 -12.430 -8.792 1.00 58.88 203 ASN A N 1
ATOM 1659 C CA . ASN A 1 203 ? 19.592 -12.882 -10.035 1.00 58.88 203 ASN A CA 1
ATOM 1660 C C . ASN A 1 203 ? 18.975 -11.719 -10.832 1.00 58.88 203 ASN A C 1
ATOM 1662 O O . ASN A 1 203 ? 19.059 -11.688 -12.057 1.00 58.88 203 ASN A O 1
ATOM 1666 N N . TYR A 1 204 ? 18.385 -10.729 -10.165 1.00 50.91 204 TYR A N 1
ATOM 1667 C CA . TYR A 1 204 ? 17.802 -9.571 -10.838 1.00 50.91 204 TYR A CA 1
ATOM 1668 C C . TYR A 1 204 ? 18.865 -8.631 -11.427 1.00 50.91 204 TYR A C 1
ATOM 1670 O O . TYR A 1 204 ? 18.702 -8.119 -12.537 1.00 50.91 204 TYR A O 1
ATOM 1678 N N . GLN A 1 205 ? 19.976 -8.422 -10.716 1.00 64.12 205 GLN A N 1
ATOM 1679 C CA . GLN A 1 205 ? 21.130 -7.681 -11.236 1.00 64.12 205 GLN A CA 1
ATOM 1680 C C . GLN A 1 205 ? 21.711 -8.367 -12.479 1.00 64.12 205 GLN A C 1
ATOM 1682 O O . GLN A 1 205 ? 22.011 -7.694 -13.468 1.00 64.12 205 GLN A O 1
ATOM 1687 N N . ASP A 1 206 ? 21.781 -9.699 -12.468 1.00 66.00 206 ASP A N 1
ATOM 1688 C CA . ASP A 1 206 ? 22.186 -10.489 -13.629 1.00 66.00 206 ASP A CA 1
ATOM 1689 C C . ASP A 1 206 ? 21.203 -10.347 -14.800 1.00 66.00 206 ASP A C 1
ATOM 1691 O O . ASP A 1 206 ? 21.637 -10.125 -15.932 1.00 66.00 206 ASP A O 1
ATOM 1695 N N . LEU A 1 207 ? 19.887 -10.388 -14.553 1.00 60.03 207 LEU A N 1
ATOM 1696 C CA . LEU A 1 207 ? 18.868 -10.147 -15.586 1.00 60.03 207 LEU A CA 1
ATOM 1697 C C . LEU A 1 207 ? 19.006 -8.757 -16.213 1.00 60.03 207 LEU A C 1
ATOM 1699 O O . LEU A 1 207 ? 18.904 -8.611 -17.433 1.00 60.03 207 LEU A O 1
ATOM 1703 N N . TRP A 1 208 ? 19.250 -7.734 -15.394 1.00 63.03 208 TRP A N 1
ATOM 1704 C CA . TRP A 1 208 ? 19.433 -6.368 -15.872 1.00 63.03 208 TRP A CA 1
ATOM 1705 C C . TRP A 1 208 ? 20.704 -6.224 -16.714 1.00 63.03 208 TRP A C 1
ATOM 1707 O O . TRP A 1 208 ? 20.650 -5.661 -17.811 1.00 63.03 208 TRP A O 1
ATOM 1717 N N . ARG A 1 209 ? 21.825 -6.796 -16.254 1.00 82.06 209 ARG A N 1
ATOM 1718 C CA . ARG A 1 209 ? 23.088 -6.851 -17.006 1.00 82.06 209 ARG A CA 1
ATOM 1719 C C . ARG A 1 209 ? 22.881 -7.514 -18.370 1.00 82.06 209 ARG A C 1
ATOM 1721 O O . ARG A 1 209 ? 23.201 -6.913 -19.393 1.00 82.06 209 ARG A O 1
ATOM 1728 N N . ILE A 1 210 ? 22.260 -8.695 -18.386 1.00 68.50 210 ILE A N 1
ATOM 1729 C CA . ILE A 1 210 ? 21.926 -9.453 -19.602 1.00 68.50 210 ILE A CA 1
ATOM 1730 C C . ILE A 1 210 ? 21.041 -8.626 -20.550 1.00 68.50 210 ILE A C 1
ATOM 1732 O O . ILE A 1 210 ? 21.289 -8.565 -21.757 1.00 68.50 210 ILE A O 1
ATOM 1736 N N . GLY A 1 211 ? 20.020 -7.949 -20.019 1.00 64.94 211 GLY A N 1
ATOM 1737 C CA . GLY A 1 211 ? 19.138 -7.082 -20.803 1.00 64.94 211 GLY A CA 1
ATOM 1738 C C . GLY A 1 211 ? 19.862 -5.878 -21.419 1.00 64.94 211 GLY A C 1
ATOM 1739 O O . GLY A 1 211 ? 19.582 -5.506 -22.564 1.00 64.94 211 GLY A O 1
ATOM 1740 N N . SER A 1 212 ? 20.817 -5.285 -20.696 1.00 72.25 212 SER A N 1
ATOM 1741 C CA . SER A 1 212 ? 21.661 -4.198 -21.206 1.00 72.25 212 SER A CA 1
ATOM 1742 C C . SER A 1 212 ? 22.578 -4.680 -22.331 1.00 72.25 212 SER A C 1
ATOM 1744 O O . SER A 1 212 ? 22.574 -4.091 -23.414 1.00 72.25 212 SER A O 1
ATOM 1746 N N . GLU A 1 213 ? 23.287 -5.793 -22.122 1.00 75.25 213 GLU A N 1
ATOM 1747 C CA . GLU A 1 213 ? 24.162 -6.410 -23.129 1.00 75.25 213 GLU A CA 1
ATOM 1748 C C . GLU A 1 213 ? 23.386 -6.729 -24.418 1.00 75.25 213 GLU A C 1
ATOM 1750 O O . GLU A 1 213 ? 23.832 -6.414 -25.526 1.00 75.25 213 GLU A O 1
ATOM 1755 N N . TRP A 1 214 ? 22.167 -7.264 -24.295 1.00 70.44 214 TRP A N 1
ATOM 1756 C CA . TRP A 1 214 ? 21.300 -7.534 -25.444 1.00 70.44 214 TRP A CA 1
ATOM 1757 C C . TRP A 1 214 ? 20.920 -6.265 -26.221 1.00 70.44 214 TRP A C 1
ATOM 1759 O O . TRP A 1 214 ? 20.922 -6.253 -27.459 1.00 70.44 214 TRP A O 1
ATOM 1769 N N . ASN A 1 215 ? 20.612 -5.176 -25.515 1.00 72.38 215 ASN A N 1
ATOM 1770 C CA . ASN A 1 215 ? 20.293 -3.895 -26.140 1.00 72.38 215 ASN A CA 1
ATOM 1771 C C . ASN A 1 215 ? 21.493 -3.300 -26.885 1.00 72.38 215 ASN A C 1
ATOM 1773 O O . ASN A 1 215 ? 21.319 -2.759 -27.984 1.00 72.38 215 ASN A O 1
ATOM 1777 N N . ASP A 1 216 ? 22.696 -3.429 -26.337 1.00 77.81 216 ASP A N 1
ATOM 1778 C CA . ASP A 1 216 ? 23.918 -2.935 -26.969 1.00 77.81 216 ASP A CA 1
ATOM 1779 C C . ASP A 1 216 ? 24.280 -3.748 -28.213 1.00 77.81 216 ASP A C 1
ATOM 1781 O O . ASP A 1 216 ? 24.523 -3.165 -29.276 1.00 77.81 216 ASP A O 1
ATOM 1785 N N . LEU A 1 217 ? 24.160 -5.078 -28.157 1.00 73.88 217 LEU A N 1
ATOM 1786 C CA . LEU A 1 217 ? 24.300 -5.953 -29.327 1.00 73.88 217 LEU A CA 1
ATOM 1787 C C . LEU A 1 217 ? 23.293 -5.598 -30.429 1.00 73.88 217 LEU A C 1
ATOM 1789 O O . LEU A 1 217 ? 23.636 -5.501 -31.615 1.00 73.88 217 LEU A O 1
ATOM 1793 N N . ARG A 1 218 ? 22.038 -5.331 -30.055 1.00 79.69 218 ARG A N 1
ATOM 1794 C CA . ARG A 1 218 ? 20.985 -4.903 -30.987 1.00 79.69 218 ARG A CA 1
ATOM 1795 C C . ARG A 1 218 ? 21.303 -3.548 -31.628 1.00 79.69 218 ARG A C 1
ATOM 1797 O O . ARG A 1 218 ? 21.081 -3.383 -32.833 1.00 79.69 218 ARG A O 1
ATOM 1804 N N . LYS A 1 219 ? 21.822 -2.577 -30.869 1.00 79.38 219 LYS A N 1
ATOM 1805 C CA . LYS A 1 219 ? 22.263 -1.270 -31.396 1.00 79.38 219 LYS A CA 1
ATOM 1806 C C . LYS A 1 219 ? 23.463 -1.422 -32.333 1.00 79.38 219 LYS A C 1
ATOM 1808 O O . LYS A 1 219 ? 23.440 -0.853 -33.426 1.00 79.38 219 LYS A O 1
ATOM 1813 N N . ALA A 1 220 ? 24.460 -2.223 -31.958 1.00 75.44 220 ALA A N 1
ATOM 1814 C CA . ALA A 1 220 ? 25.638 -2.506 -32.776 1.00 75.44 220 ALA A CA 1
ATOM 1815 C C . ALA A 1 220 ? 25.243 -3.130 -34.122 1.00 75.44 220 ALA A C 1
ATOM 1817 O O . ALA A 1 220 ? 25.670 -2.656 -35.177 1.00 75.44 220 ALA A O 1
ATOM 1818 N N . ARG A 1 221 ? 24.333 -4.113 -34.108 1.00 77.56 221 ARG A N 1
ATOM 1819 C CA . ARG A 1 221 ? 23.764 -4.707 -35.325 1.00 77.56 221 ARG A CA 1
ATOM 1820 C C . ARG A 1 221 ? 23.084 -3.664 -36.216 1.00 77.56 221 ARG A C 1
ATOM 1822 O O . ARG A 1 221 ? 23.396 -3.590 -37.401 1.00 77.56 221 ARG A O 1
ATOM 1829 N N . LYS A 1 222 ? 22.206 -2.822 -35.658 1.00 77.81 222 LYS A N 1
ATOM 1830 C CA . LYS A 1 222 ? 21.538 -1.750 -36.423 1.00 77.81 222 LYS A CA 1
ATOM 1831 C C . LYS A 1 222 ? 22.532 -0.737 -36.999 1.00 77.81 222 LYS A C 1
ATOM 1833 O O . LYS A 1 222 ? 22.328 -0.248 -38.106 1.00 77.81 222 LYS A O 1
ATOM 1838 N N . SER A 1 223 ? 23.603 -0.419 -36.272 1.00 75.75 223 SER A N 1
ATOM 1839 C CA . SER A 1 223 ? 24.670 0.479 -36.735 1.00 75.75 223 SER A CA 1
ATOM 1840 C C . SER A 1 223 ? 25.445 -0.118 -37.916 1.00 75.75 223 SER A C 1
ATOM 1842 O O . SER A 1 223 ? 25.704 0.575 -38.901 1.00 75.75 223 SER A O 1
ATOM 1844 N N . LEU A 1 224 ? 25.734 -1.423 -37.877 1.00 70.88 224 LEU A N 1
ATOM 1845 C CA . LEU A 1 224 ? 26.355 -2.159 -38.985 1.00 70.88 224 LEU A CA 1
ATOM 1846 C C . LEU A 1 224 ? 25.454 -2.230 -40.223 1.00 70.88 224 LEU A C 1
ATOM 1848 O O . LEU A 1 224 ? 25.945 -2.113 -41.344 1.00 70.88 224 LEU A O 1
ATOM 1852 N N . GLU A 1 225 ? 24.144 -2.391 -40.032 1.00 70.31 225 GLU A N 1
ATOM 1853 C CA . GLU A 1 225 ? 23.157 -2.373 -41.118 1.00 70.31 225 GLU A CA 1
ATOM 1854 C C . GLU A 1 225 ? 23.008 -0.964 -41.732 1.00 70.31 225 GLU A C 1
ATOM 1856 O O . GLU A 1 225 ? 22.849 -0.838 -42.947 1.00 70.31 225 GLU A O 1
ATOM 1861 N N . LYS A 1 226 ? 23.114 0.101 -40.920 1.00 69.81 226 LYS A N 1
ATOM 1862 C CA . LYS A 1 226 ? 22.973 1.505 -41.355 1.00 69.81 226 LYS A CA 1
ATOM 1863 C C . LYS A 1 226 ? 24.246 2.145 -41.914 1.00 69.81 226 LYS A C 1
ATOM 1865 O O . LYS A 1 226 ? 24.120 3.089 -42.696 1.00 69.81 226 LYS A O 1
ATOM 1870 N N . LYS A 1 227 ? 25.456 1.686 -41.557 1.00 60.72 227 LYS A N 1
ATOM 1871 C CA . LYS A 1 227 ? 26.721 2.207 -42.117 1.00 60.72 227 LYS A CA 1
ATOM 1872 C C . LYS A 1 227 ? 26.819 1.893 -43.618 1.00 60.72 227 LYS A C 1
ATOM 1874 O O . LYS A 1 227 ? 27.423 0.917 -44.053 1.00 60.72 227 LYS A O 1
ATOM 1879 N N . LYS A 1 228 ? 26.247 2.793 -44.421 1.00 55.25 228 LYS A N 1
ATOM 1880 C CA . LYS A 1 228 ? 26.472 2.977 -45.864 1.00 55.25 228 LYS A CA 1
ATOM 1881 C C . LYS A 1 228 ? 27.755 3.777 -46.160 1.00 55.25 228 LYS A C 1
ATOM 1883 O O . LYS A 1 228 ? 27.994 4.137 -47.306 1.00 55.25 228 LYS A O 1
ATOM 1888 N N . THR A 1 229 ? 28.576 4.075 -45.153 1.00 53.41 229 THR A N 1
ATOM 1889 C CA . THR A 1 229 ? 29.639 5.082 -45.234 1.00 53.41 229 THR A CA 1
ATOM 1890 C C . THR A 1 229 ? 31.043 4.476 -45.382 1.00 53.41 229 THR A C 1
ATOM 1892 O O . THR A 1 229 ? 31.587 3.846 -44.477 1.00 53.41 229 THR A O 1
ATOM 1895 N N . GLY A 1 230 ? 31.647 4.704 -46.553 1.00 54.78 230 GLY A N 1
ATOM 1896 C CA . GLY A 1 230 ? 33.101 4.791 -46.759 1.00 54.78 230 GLY A CA 1
ATOM 1897 C C . GLY A 1 230 ? 33.849 3.500 -47.096 1.00 54.78 230 GLY A C 1
ATOM 1898 O O . GLY A 1 230 ? 34.429 3.400 -48.171 1.00 54.78 230 GLY A O 1
ATOM 1899 N N . LYS A 1 231 ? 33.842 2.495 -46.213 1.00 59.91 231 LYS A N 1
ATOM 1900 C CA . LYS A 1 231 ? 34.496 1.195 -46.460 1.00 59.91 231 LYS A CA 1
ATOM 1901 C C . LYS A 1 231 ? 33.444 0.096 -46.492 1.00 59.91 231 LYS A C 1
ATOM 1903 O O . LYS A 1 231 ? 32.922 -0.319 -45.459 1.00 59.91 231 LYS A O 1
ATOM 1908 N N . ARG A 1 232 ? 33.115 -0.377 -47.699 1.00 65.56 232 ARG A N 1
ATOM 1909 C CA . ARG A 1 232 ? 32.315 -1.594 -47.878 1.00 65.56 232 ARG A CA 1
ATOM 1910 C C . ARG A 1 232 ? 33.094 -2.755 -47.257 1.00 65.56 232 ARG A C 1
ATOM 1912 O O . ARG A 1 232 ? 34.041 -3.235 -47.865 1.00 65.56 232 ARG A O 1
ATOM 1919 N N . LEU A 1 233 ? 32.674 -3.212 -46.074 1.00 67.12 233 LEU A N 1
ATOM 1920 C CA . LEU A 1 233 ? 33.042 -4.545 -45.593 1.00 67.12 233 LEU A CA 1
ATOM 1921 C C . LEU A 1 233 ? 32.760 -5.543 -46.715 1.00 67.12 233 LEU A C 1
ATOM 1923 O O . LEU A 1 233 ? 31.671 -5.520 -47.312 1.00 67.12 233 LEU A O 1
ATOM 1927 N N . SER A 1 234 ? 33.731 -6.404 -46.991 1.00 81.19 234 SER A N 1
ATOM 1928 C CA . SER A 1 234 ? 33.568 -7.486 -47.947 1.00 81.19 234 SER A CA 1
ATOM 1929 C C . SER A 1 234 ? 32.405 -8.387 -47.524 1.00 81.19 234 SER A C 1
ATOM 1931 O O . SER A 1 234 ? 32.016 -8.475 -46.351 1.00 81.19 234 SER A O 1
ATOM 1933 N N . LYS A 1 235 ? 31.828 -9.098 -48.494 1.00 79.25 235 LYS A N 1
ATOM 1934 C CA . LYS A 1 235 ? 30.755 -10.070 -48.236 1.00 79.25 235 LYS A CA 1
ATOM 1935 C C . LYS A 1 235 ? 31.182 -11.121 -47.195 1.00 79.25 235 LYS A C 1
ATOM 1937 O O . LYS A 1 235 ? 30.357 -11.538 -46.384 1.00 79.25 235 LYS A O 1
ATOM 1942 N N . ALA A 1 236 ? 32.464 -11.496 -47.185 1.00 80.19 236 ALA A N 1
ATOM 1943 C CA . ALA A 1 236 ? 33.043 -12.443 -46.237 1.00 80.19 236 ALA A CA 1
ATOM 1944 C C . ALA A 1 236 ? 33.099 -11.886 -44.803 1.00 80.19 236 ALA A C 1
ATOM 1946 O O . ALA A 1 236 ? 32.660 -12.558 -43.869 1.00 80.19 236 ALA A O 1
ATOM 1947 N N . GLU A 1 237 ? 33.555 -10.645 -44.620 1.00 79.06 237 GLU A N 1
ATOM 1948 C CA . GLU A 1 237 ? 33.624 -10.007 -43.298 1.00 79.06 237 GLU A CA 1
ATOM 1949 C C . GLU A 1 237 ? 32.236 -9.801 -42.690 1.00 79.06 237 GLU A C 1
ATOM 1951 O O . GLU A 1 237 ? 32.026 -10.101 -41.515 1.00 79.06 237 GLU A O 1
ATOM 1956 N N . LYS A 1 238 ? 31.253 -9.380 -43.501 1.00 76.06 238 LYS A N 1
ATOM 1957 C CA . LYS A 1 238 ? 29.855 -9.274 -43.056 1.00 76.06 238 LYS A CA 1
ATOM 1958 C C . LYS A 1 238 ? 29.312 -10.619 -42.583 1.00 76.06 238 LYS A C 1
ATOM 1960 O O . LYS A 1 238 ? 28.699 -10.684 -41.521 1.00 76.06 238 LYS A O 1
ATOM 1965 N N . LYS A 1 239 ? 29.561 -11.695 -43.340 1.00 81.88 239 LYS A N 1
ATOM 1966 C CA . LYS A 1 239 ? 29.127 -13.054 -42.979 1.00 81.88 239 LYS A CA 1
ATOM 1967 C C . LYS A 1 239 ? 29.765 -13.518 -41.665 1.00 81.88 239 LYS A C 1
ATOM 1969 O O . LYS A 1 239 ? 29.061 -14.058 -40.818 1.00 81.88 239 LYS A O 1
ATOM 1974 N N . LYS A 1 240 ? 31.064 -13.262 -41.470 1.00 82.81 240 LYS A N 1
ATOM 1975 C CA . LYS A 1 240 ? 31.792 -13.601 -40.236 1.00 82.81 240 LYS A CA 1
ATOM 1976 C C . LYS A 1 240 ? 31.247 -12.843 -39.021 1.00 82.81 240 LYS A C 1
ATOM 1978 O O . LYS A 1 240 ? 31.065 -13.437 -37.965 1.00 82.81 240 LYS A O 1
ATOM 1983 N N . LEU A 1 241 ? 30.945 -11.555 -39.178 1.00 75.81 241 LEU A N 1
ATOM 1984 C CA . LEU A 1 241 ? 30.408 -10.715 -38.105 1.00 75.81 241 LEU A CA 1
ATOM 1985 C C . LEU A 1 241 ? 28.968 -11.097 -37.730 1.00 75.81 241 LEU A C 1
ATOM 1987 O O . LEU A 1 241 ? 28.644 -11.202 -36.554 1.00 75.81 241 LEU A O 1
ATOM 1991 N N . LEU A 1 242 ? 28.119 -11.378 -38.723 1.00 76.25 242 LEU A N 1
ATOM 1992 C CA . LEU A 1 242 ? 26.762 -11.891 -38.502 1.00 76.25 242 LEU A CA 1
ATOM 1993 C C . LEU A 1 242 ? 26.765 -13.240 -37.775 1.00 76.25 242 LEU A C 1
ATOM 1995 O O . LEU A 1 242 ? 25.928 -13.451 -36.901 1.00 76.25 242 LEU A O 1
ATOM 1999 N N . ALA A 1 243 ? 27.698 -14.133 -38.116 1.00 81.44 243 ALA A N 1
ATOM 2000 C CA . ALA A 1 243 ? 27.850 -15.414 -37.434 1.00 81.44 243 ALA A CA 1
ATOM 2001 C C . ALA A 1 243 ? 28.238 -15.229 -35.957 1.00 81.44 243 ALA A C 1
ATOM 2003 O O . ALA A 1 243 ? 27.563 -15.787 -35.097 1.00 81.44 243 ALA A O 1
ATOM 2004 N N . ARG A 1 244 ? 29.231 -14.373 -35.664 1.00 80.06 244 ARG A N 1
ATOM 2005 C CA . ARG A 1 244 ? 29.637 -14.042 -34.284 1.00 80.06 244 ARG A CA 1
ATOM 2006 C C . ARG A 1 244 ? 28.499 -13.426 -33.472 1.00 80.06 244 ARG A C 1
ATOM 2008 O O . ARG A 1 244 ? 28.197 -13.906 -32.390 1.00 80.06 244 ARG A O 1
ATOM 2015 N N . ASN A 1 245 ? 27.795 -12.438 -34.027 1.00 74.56 245 ASN A N 1
ATOM 2016 C CA . ASN A 1 245 ? 26.661 -11.819 -33.335 1.00 74.56 245 ASN A CA 1
ATOM 2017 C C . ASN A 1 245 ? 25.529 -12.825 -33.076 1.00 74.56 245 ASN A C 1
ATOM 2019 O O . ASN A 1 245 ? 24.854 -12.747 -32.055 1.00 74.56 245 ASN A O 1
ATOM 2023 N N . LYS A 1 246 ? 25.283 -13.761 -34.004 1.00 80.00 246 LYS A N 1
ATOM 2024 C CA . LYS A 1 246 ? 24.278 -14.815 -33.813 1.00 80.00 246 LYS A CA 1
ATOM 2025 C C . LYS A 1 246 ? 24.675 -15.751 -32.669 1.00 80.00 246 LYS A C 1
ATOM 2027 O O . LYS A 1 246 ? 23.812 -16.119 -31.880 1.00 80.00 246 LYS A O 1
ATOM 2032 N N . GLU A 1 247 ? 25.949 -16.114 -32.585 1.00 84.81 247 GLU A N 1
ATOM 2033 C CA . GLU A 1 247 ? 26.498 -16.944 -31.511 1.00 84.81 247 GLU A CA 1
ATOM 2034 C C . GLU A 1 247 ? 26.388 -16.250 -30.145 1.00 84.81 247 GLU A C 1
ATOM 2036 O O . GLU A 1 247 ? 25.835 -16.832 -29.214 1.00 84.81 247 GLU A O 1
ATOM 2041 N N . GLU A 1 248 ? 26.781 -14.976 -30.048 1.00 79.25 248 GLU A N 1
ATOM 2042 C CA . GLU A 1 248 ? 26.641 -14.181 -28.819 1.00 79.25 248 GLU A CA 1
ATOM 2043 C C . GLU A 1 248 ? 25.177 -14.037 -28.384 1.00 79.25 248 GLU A C 1
ATOM 2045 O O . GLU A 1 248 ? 24.859 -14.246 -27.217 1.00 79.25 248 GLU A O 1
ATOM 2050 N N . ILE A 1 249 ? 24.253 -13.768 -29.315 1.00 74.81 249 ILE A N 1
ATOM 2051 C CA . ILE A 1 249 ? 22.816 -13.699 -29.000 1.00 74.81 249 ILE A CA 1
ATOM 2052 C C . ILE A 1 249 ? 22.303 -15.035 -28.453 1.00 74.81 249 ILE A C 1
ATOM 2054 O O . ILE A 1 249 ? 21.518 -15.049 -27.504 1.00 74.81 249 ILE A O 1
ATOM 2058 N N . MET A 1 250 ? 22.718 -16.159 -29.044 1.00 79.94 250 MET A N 1
ATOM 2059 C CA . MET A 1 250 ? 22.310 -17.482 -28.568 1.00 79.94 250 MET A CA 1
ATOM 2060 C C . MET A 1 250 ? 22.885 -17.783 -27.182 1.00 79.94 250 MET A C 1
ATOM 2062 O O . MET A 1 250 ? 22.166 -18.335 -26.351 1.00 79.94 250 MET A O 1
ATOM 2066 N N . LYS A 1 251 ? 24.125 -17.363 -26.906 1.00 84.44 251 LYS A N 1
ATOM 2067 C CA . LYS A 1 251 ? 24.748 -17.475 -25.583 1.00 84.44 251 LYS A CA 1
ATOM 2068 C C . LYS A 1 251 ? 23.977 -16.675 -24.529 1.00 84.44 251 LYS A C 1
ATOM 2070 O O . LYS A 1 251 ? 23.533 -17.254 -23.542 1.00 84.44 251 LYS A O 1
ATOM 2075 N N . VAL A 1 252 ? 23.726 -15.389 -24.783 1.00 73.56 252 VAL A N 1
ATOM 2076 C CA . VAL A 1 252 ? 22.974 -14.503 -23.874 1.00 73.56 252 VAL A CA 1
ATOM 2077 C C . VAL A 1 252 ? 21.558 -15.037 -23.625 1.00 73.56 252 VAL A C 1
ATOM 2079 O O . VAL A 1 252 ? 21.074 -15.039 -22.494 1.00 73.56 252 VAL A O 1
ATOM 2082 N N . ARG A 1 253 ? 20.891 -15.566 -24.662 1.00 75.19 253 ARG A N 1
ATOM 2083 C CA . ARG A 1 253 ? 19.581 -16.220 -24.516 1.00 75.19 253 ARG A CA 1
ATOM 2084 C C . ARG A 1 253 ? 19.651 -17.470 -23.633 1.00 75.19 253 ARG A C 1
ATOM 2086 O O . ARG A 1 253 ? 18.736 -17.693 -22.847 1.00 75.19 253 ARG A O 1
ATOM 2093 N N . GLY A 1 254 ? 20.699 -18.281 -23.773 1.00 83.06 254 GLY A N 1
ATOM 2094 C CA . GLY A 1 254 ? 20.926 -19.453 -22.927 1.00 83.06 254 GLY A CA 1
ATOM 2095 C C . GLY A 1 254 ? 21.110 -19.077 -21.456 1.00 83.06 254 GLY A C 1
ATOM 2096 O O . GLY A 1 254 ? 20.447 -19.650 -20.596 1.00 83.06 254 GLY A O 1
ATOM 2097 N N . GLU A 1 255 ? 21.932 -18.062 -21.175 1.00 80.69 255 GLU A N 1
ATOM 2098 C CA . GLU A 1 255 ? 22.147 -17.536 -19.818 1.00 80.69 255 GLU A CA 1
ATOM 2099 C C . GLU A 1 255 ? 20.849 -17.005 -19.195 1.00 80.69 255 GLU A C 1
ATOM 2101 O O . GLU A 1 255 ? 20.546 -17.316 -18.042 1.00 80.69 255 GLU A O 1
ATOM 2106 N N . TYR A 1 256 ? 20.041 -16.278 -19.976 1.00 69.50 256 TYR A N 1
ATOM 2107 C CA . TYR A 1 256 ? 18.725 -15.802 -19.549 1.00 69.50 256 TYR A CA 1
ATOM 2108 C C . TYR A 1 256 ? 17.782 -16.956 -19.176 1.00 69.50 256 TYR A C 1
ATOM 2110 O O . TYR A 1 256 ? 17.201 -16.951 -18.094 1.00 69.50 256 TYR A O 1
ATOM 2118 N N . LEU A 1 257 ? 17.644 -17.968 -20.041 1.00 74.31 257 LEU A N 1
ATOM 2119 C CA . LEU A 1 257 ? 16.756 -19.107 -19.778 1.00 74.31 257 LEU A CA 1
ATOM 2120 C C . LEU A 1 257 ? 17.203 -19.912 -18.551 1.00 74.31 257 LEU A C 1
ATOM 2122 O O . LEU A 1 257 ? 16.369 -20.276 -17.724 1.00 74.31 257 LEU A O 1
ATOM 2126 N N . ALA A 1 258 ? 18.509 -20.131 -18.391 1.00 78.94 258 ALA A N 1
ATOM 2127 C CA . ALA A 1 258 ? 19.063 -20.806 -17.219 1.00 78.94 258 ALA A CA 1
ATOM 2128 C C . ALA A 1 258 ? 18.837 -20.011 -15.920 1.00 78.94 258 ALA A C 1
ATOM 2130 O O . ALA A 1 258 ? 18.739 -20.582 -14.835 1.00 78.94 258 ALA A O 1
ATOM 2131 N N . LEU A 1 259 ? 18.778 -18.681 -16.000 1.00 70.69 259 LEU A N 1
ATOM 2132 C CA . LEU A 1 259 ? 18.465 -17.824 -14.860 1.00 70.69 259 LEU A CA 1
ATOM 2133 C C . LEU A 1 259 ? 16.978 -17.885 -14.489 1.00 70.69 259 LEU A C 1
ATOM 2135 O O . LEU A 1 259 ? 16.664 -18.032 -13.312 1.00 70.69 259 LEU A O 1
ATOM 2139 N N . VAL A 1 260 ? 16.079 -17.863 -15.477 1.00 63.78 260 VAL A N 1
ATOM 2140 C CA . VAL A 1 260 ? 14.631 -18.041 -15.256 1.00 63.78 260 VAL A CA 1
ATOM 2141 C C . VAL A 1 260 ? 14.338 -19.393 -14.601 1.00 63.78 260 VAL A C 1
ATOM 2143 O O . VAL A 1 260 ? 13.652 -19.443 -13.588 1.00 63.78 260 VAL A O 1
ATOM 2146 N N . GLN A 1 261 ? 14.934 -20.479 -15.100 1.00 76.69 261 GLN A N 1
ATOM 2147 C CA . GLN A 1 261 ? 14.759 -21.811 -14.508 1.00 76.69 261 GLN A CA 1
ATOM 2148 C C . GLN A 1 261 ? 15.265 -21.890 -13.061 1.00 76.69 261 GLN A C 1
ATOM 2150 O O . GLN A 1 261 ? 14.624 -22.512 -12.218 1.00 76.69 261 GLN A O 1
ATOM 2155 N N . ARG A 1 262 ? 16.396 -21.238 -12.748 1.00 77.88 262 ARG A N 1
ATOM 2156 C CA . ARG A 1 262 ? 16.901 -21.153 -11.368 1.00 77.88 262 ARG A CA 1
ATOM 2157 C C . ARG A 1 262 ? 15.945 -20.393 -10.454 1.00 77.88 262 ARG A C 1
ATOM 2159 O O . ARG A 1 262 ? 15.744 -20.829 -9.327 1.00 77.88 262 ARG A O 1
ATOM 2166 N N . LEU A 1 263 ? 15.353 -19.299 -10.933 1.00 64.12 263 LEU A N 1
ATOM 2167 C CA . LEU A 1 263 ? 14.363 -18.527 -10.179 1.00 64.12 263 LEU A CA 1
ATOM 2168 C C . LEU A 1 263 ? 13.095 -19.346 -9.900 1.00 64.12 263 LEU A C 1
ATOM 2170 O O . LEU A 1 263 ? 12.615 -19.351 -8.770 1.00 64.12 263 LEU A O 1
ATOM 2174 N N . ASP A 1 264 ? 12.590 -20.088 -10.888 1.00 66.62 264 ASP A N 1
ATOM 2175 C CA . ASP A 1 264 ? 11.420 -20.958 -10.707 1.00 66.62 264 ASP A CA 1
ATOM 2176 C C . ASP A 1 264 ? 11.697 -22.112 -9.728 1.00 66.62 264 ASP A C 1
ATOM 2178 O O . ASP A 1 264 ? 10.864 -22.425 -8.871 1.00 66.62 264 ASP A O 1
ATOM 2182 N N . ALA A 1 265 ? 12.888 -22.715 -9.796 1.00 73.12 265 ALA A N 1
ATOM 2183 C CA . ALA A 1 265 ? 13.306 -23.750 -8.851 1.00 73.12 265 ALA A CA 1
ATOM 2184 C C . ALA A 1 265 ? 13.449 -23.198 -7.421 1.00 73.12 265 ALA A C 1
ATOM 2186 O O . ALA A 1 265 ? 12.962 -23.807 -6.471 1.00 73.12 265 ALA A O 1
ATOM 2187 N N . GLN A 1 266 ? 14.056 -22.017 -7.265 1.00 71.06 266 GLN A N 1
ATOM 2188 C CA . GLN A 1 266 ? 14.182 -21.339 -5.970 1.00 71.06 266 GLN A CA 1
ATOM 2189 C C . GLN A 1 266 ? 12.822 -20.980 -5.378 1.00 71.06 266 GLN A C 1
ATOM 2191 O O . GLN A 1 266 ? 12.597 -21.188 -4.191 1.00 71.06 266 GLN A O 1
ATOM 2196 N N . LYS A 1 267 ? 11.894 -20.490 -6.204 1.00 65.94 267 LYS A N 1
ATOM 2197 C CA . LYS A 1 267 ? 10.515 -20.228 -5.791 1.00 65.94 267 LYS A CA 1
ATOM 2198 C C . LYS A 1 267 ? 9.844 -21.492 -5.261 1.00 65.94 267 LYS A C 1
ATOM 2200 O O . LYS A 1 267 ? 9.192 -21.429 -4.226 1.00 65.94 267 LYS A O 1
ATOM 2205 N N . SER A 1 268 ? 10.001 -22.612 -5.961 1.00 71.62 268 SER A N 1
ATOM 2206 C CA . SER A 1 268 ? 9.395 -23.887 -5.562 1.00 71.62 268 SER A CA 1
ATOM 2207 C C . SER A 1 268 ? 9.973 -24.377 -4.232 1.00 71.62 268 SER A C 1
ATOM 2209 O O . SER A 1 268 ? 9.216 -24.633 -3.304 1.00 71.62 268 SER A O 1
ATOM 2211 N N . SER A 1 269 ? 11.303 -24.365 -4.095 1.00 71.56 269 SER A N 1
ATOM 2212 C CA . SER A 1 269 ? 11.993 -24.731 -2.851 1.00 71.56 269 SER A CA 1
ATOM 2213 C C . SER A 1 269 ? 11.608 -23.834 -1.671 1.00 71.56 269 SER A C 1
ATOM 2215 O O . SER A 1 269 ? 11.418 -24.330 -0.568 1.00 71.56 269 SER A O 1
ATOM 2217 N N . PHE A 1 270 ? 11.453 -22.526 -1.889 1.00 63.75 270 PHE A N 1
ATOM 2218 C CA . PHE A 1 270 ? 11.004 -21.609 -0.842 1.00 63.75 270 PHE A CA 1
ATOM 2219 C C . PHE A 1 270 ? 9.580 -21.932 -0.367 1.00 63.75 270 PHE A C 1
ATOM 2221 O O . PHE A 1 270 ? 9.333 -21.989 0.834 1.00 63.75 270 PHE A O 1
ATOM 2228 N N . LEU A 1 271 ? 8.653 -22.186 -1.296 1.00 64.81 271 LEU A N 1
ATOM 2229 C CA . LEU A 1 271 ? 7.278 -22.556 -0.949 1.00 64.81 271 LEU A CA 1
ATOM 2230 C C . LEU A 1 271 ? 7.219 -23.891 -0.193 1.00 64.81 271 LEU A C 1
ATOM 2232 O O . LEU A 1 271 ? 6.417 -24.026 0.726 1.00 64.81 271 LEU A O 1
ATOM 2236 N N . GLU A 1 272 ? 8.084 -24.845 -0.538 1.00 71.56 272 GLU A N 1
ATOM 2237 C CA . GLU A 1 272 ? 8.232 -26.105 0.197 1.00 71.56 272 GLU A CA 1
ATOM 2238 C C . GLU A 1 272 ? 8.758 -25.879 1.621 1.00 71.56 272 GLU A C 1
ATOM 2240 O O . GLU A 1 272 ? 8.208 -26.447 2.560 1.00 71.56 272 GLU A O 1
ATOM 2245 N N . SER A 1 273 ? 9.763 -25.014 1.811 1.00 68.56 273 SER A N 1
ATOM 2246 C CA . SER A 1 273 ? 10.267 -24.663 3.148 1.00 68.56 273 SER A CA 1
ATOM 2247 C C . SER A 1 273 ? 9.202 -23.981 4.009 1.00 68.56 273 SER A C 1
ATOM 2249 O O . SER A 1 273 ? 9.050 -24.331 5.175 1.00 68.56 273 SER A O 1
ATOM 2251 N N . VAL A 1 274 ? 8.423 -23.056 3.438 1.00 59.09 274 VAL A N 1
ATOM 2252 C CA . VAL A 1 274 ? 7.305 -22.410 4.149 1.00 59.09 274 VAL A CA 1
ATOM 2253 C C . VAL A 1 274 ? 6.243 -23.439 4.544 1.00 59.09 274 VAL A C 1
ATOM 2255 O O . VAL A 1 274 ? 5.787 -23.434 5.685 1.00 59.09 274 VAL A O 1
ATOM 2258 N N . ALA A 1 275 ? 5.880 -24.348 3.636 1.00 65.56 275 ALA A N 1
ATOM 2259 C CA . ALA A 1 275 ? 4.912 -25.404 3.924 1.00 65.56 275 ALA A CA 1
ATOM 2260 C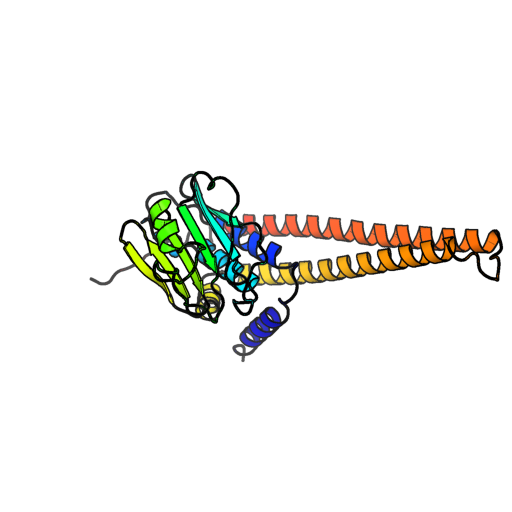 C . ALA A 1 275 ? 5.413 -26.381 5.004 1.00 65.56 275 ALA A C 1
ATOM 2262 O O . ALA A 1 275 ? 4.630 -26.807 5.847 1.00 65.56 275 ALA A O 1
ATOM 2263 N N . ALA A 1 276 ? 6.708 -26.714 5.011 1.00 67.56 276 ALA A N 1
ATOM 2264 C CA . ALA A 1 276 ? 7.303 -27.585 6.023 1.00 67.56 276 ALA A CA 1
ATOM 2265 C C . ALA A 1 276 ? 7.229 -26.967 7.428 1.00 67.56 276 ALA A C 1
ATOM 2267 O O . ALA A 1 276 ? 6.832 -27.651 8.366 1.00 67.56 276 ALA A O 1
ATOM 2268 N N . ILE A 1 277 ? 7.523 -25.669 7.553 1.00 62.00 277 ILE A N 1
ATOM 2269 C CA . ILE A 1 277 ? 7.427 -24.940 8.828 1.00 62.00 277 ILE A CA 1
ATOM 2270 C C . ILE A 1 277 ? 5.971 -24.883 9.322 1.00 62.00 277 ILE A C 1
ATOM 2272 O O . ILE A 1 277 ? 5.713 -25.043 10.509 1.00 62.00 277 ILE A O 1
ATOM 2276 N N . GLN A 1 278 ? 5.000 -24.712 8.420 1.00 58.34 278 GLN A N 1
ATOM 2277 C CA . GLN A 1 278 ? 3.572 -24.671 8.771 1.00 58.34 278 GLN A CA 1
ATOM 2278 C C . GLN A 1 278 ? 3.003 -26.011 9.262 1.00 58.34 278 GLN A C 1
ATOM 2280 O O . GLN A 1 278 ? 1.939 -26.030 9.882 1.00 58.34 278 GLN A O 1
ATOM 2285 N N . HIS A 1 279 ? 3.669 -27.126 8.963 1.00 61.28 279 HIS A N 1
ATOM 2286 C CA . HIS A 1 279 ? 3.201 -28.473 9.283 1.00 61.28 279 HIS A CA 1
ATOM 2287 C C . HIS A 1 279 ? 4.003 -29.163 10.390 1.00 61.28 279 HIS A C 1
ATOM 2289 O O . HIS A 1 279 ? 3.731 -30.332 10.659 1.00 61.28 279 HIS A O 1
ATOM 2295 N N . ASP A 1 280 ? 4.950 -28.476 11.034 1.00 59.31 280 ASP A N 1
ATOM 2296 C CA . ASP A 1 280 ? 5.709 -29.032 12.153 1.00 59.31 280 ASP A CA 1
ATOM 2297 C C . ASP A 1 280 ? 4.832 -29.096 13.427 1.00 59.31 280 ASP A C 1
ATOM 2299 O O . ASP A 1 280 ? 4.473 -28.056 13.984 1.00 59.31 280 ASP A O 1
ATOM 2303 N N . PRO A 1 281 ? 4.449 -30.298 13.903 1.00 55.41 281 PRO A N 1
ATOM 2304 C CA . PRO A 1 281 ? 3.609 -30.450 15.087 1.00 55.41 281 PRO A CA 1
ATOM 2305 C C . PRO A 1 281 ? 4.346 -30.147 16.404 1.00 55.41 281 PRO A C 1
ATOM 2307 O O . PRO A 1 281 ? 3.679 -29.978 17.427 1.00 55.41 281 PRO A O 1
ATOM 2310 N N . GLU A 1 282 ? 5.684 -30.080 16.409 1.00 57.62 282 GLU A N 1
ATOM 2311 C CA . GLU A 1 282 ? 6.482 -29.686 17.581 1.00 57.62 282 GLU A CA 1
ATOM 2312 C C . GLU A 1 282 ? 6.596 -28.164 17.728 1.00 57.62 282 GLU A C 1
ATOM 2314 O O . GLU A 1 282 ? 6.763 -27.666 18.844 1.00 57.62 282 GLU A O 1
ATOM 2319 N N . MET A 1 283 ? 6.382 -27.413 16.642 1.00 49.19 283 MET A N 1
ATOM 2320 C CA . MET A 1 283 ? 6.171 -25.959 16.648 1.00 49.19 283 MET A CA 1
ATOM 2321 C C . MET A 1 283 ? 4.744 -25.643 17.115 1.00 49.19 283 MET A C 1
ATOM 2323 O O . MET A 1 283 ? 3.966 -24.984 16.423 1.00 49.19 283 MET A O 1
ATOM 2327 N N . GLY A 1 284 ? 4.389 -26.197 18.282 1.00 43.41 284 GLY A N 1
ATOM 2328 C CA . GLY A 1 284 ? 3.055 -26.209 18.859 1.00 43.41 284 GLY A CA 1
ATOM 2329 C C . GLY A 1 284 ? 2.369 -24.867 18.675 1.00 43.41 284 GLY A C 1
ATOM 2330 O O . GLY A 1 284 ? 2.943 -23.832 19.015 1.00 43.41 284 GLY A O 1
ATOM 2331 N N . GLY A 1 285 ? 1.156 -24.905 18.111 1.00 42.94 285 GLY A N 1
ATOM 2332 C CA . GLY A 1 285 ? 0.338 -23.722 17.884 1.00 42.94 285 GLY A CA 1
ATOM 2333 C C . GLY A 1 285 ? 0.444 -22.808 19.093 1.00 42.94 285 GLY A C 1
ATOM 2334 O O . GLY A 1 285 ? 0.061 -23.199 20.196 1.00 42.94 285 GLY A O 1
ATOM 2335 N N . VAL A 1 286 ? 1.063 -21.644 18.889 1.00 37.44 286 VAL A N 1
ATOM 2336 C CA . VAL A 1 286 ? 1.318 -20.663 19.937 1.00 37.44 286 VAL A CA 1
ATOM 2337 C C . VAL A 1 286 ? -0.044 -20.231 20.470 1.00 37.44 286 VAL A C 1
ATOM 2339 O O . VAL A 1 286 ? -0.677 -19.317 19.948 1.00 37.44 286 VAL A O 1
ATOM 2342 N N . GLN A 1 287 ? -0.536 -20.920 21.499 1.00 35.12 287 GLN A N 1
ATOM 2343 C CA . GLN A 1 287 ? -1.608 -20.410 22.328 1.00 35.12 287 GLN A CA 1
ATOM 2344 C C . GLN A 1 287 ? -1.014 -19.220 23.064 1.00 35.12 287 GLN A C 1
ATOM 2346 O O . GLN A 1 287 ? -0.271 -19.366 24.035 1.00 35.12 287 GLN A O 1
ATOM 2351 N N . VAL A 1 288 ? -1.327 -18.025 22.574 1.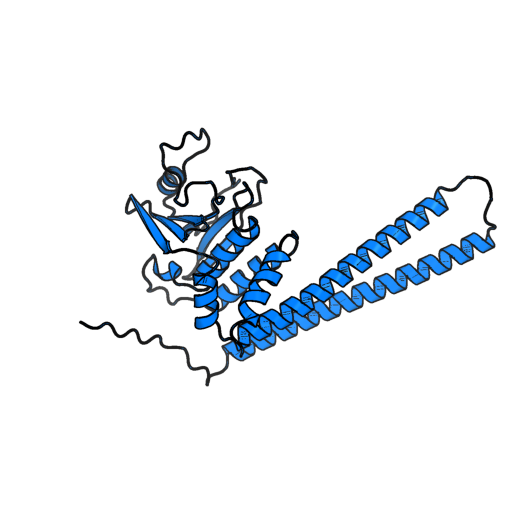00 30.88 288 VAL A N 1
ATOM 2352 C CA . VAL A 1 288 ? -1.116 -16.787 23.315 1.00 30.88 288 VAL A CA 1
ATOM 2353 C C . VAL A 1 288 ? -2.046 -16.841 24.527 1.00 30.88 288 VAL A C 1
ATOM 2355 O O . VAL A 1 288 ? -3.193 -16.405 24.480 1.00 30.88 288 VAL A O 1
ATOM 2358 N N . VAL A 1 289 ? -1.575 -17.435 25.623 1.00 29.17 289 VAL A N 1
ATOM 2359 C CA . VAL A 1 289 ? -2.256 -17.376 26.917 1.00 29.17 289 VAL A CA 1
ATOM 2360 C C . VAL A 1 289 ? -2.060 -15.961 27.457 1.00 29.17 289 VAL A C 1
ATOM 2362 O O . VAL A 1 289 ? -1.057 -15.642 28.092 1.00 29.17 289 VAL A O 1
ATOM 2365 N N . GLN A 1 290 ? -3.017 -15.084 27.164 1.00 26.77 290 GLN A N 1
ATOM 2366 C CA . GLN A 1 290 ? -3.109 -13.759 27.766 1.00 26.77 290 GLN A CA 1
ATOM 2367 C C . GLN A 1 290 ? -3.678 -13.893 29.185 1.00 26.77 290 GLN A C 1
ATOM 2369 O O . GLN A 1 290 ? -4.877 -14.083 29.375 1.00 26.77 290 GLN A O 1
ATOM 2374 N N . THR A 1 291 ? -2.825 -13.789 30.203 1.00 26.92 291 THR A N 1
ATOM 2375 C CA . THR A 1 291 ? -3.273 -13.585 31.587 1.00 26.92 291 THR A CA 1
ATOM 2376 C C . THR A 1 291 ? -3.423 -12.091 31.856 1.00 26.92 291 THR A C 1
ATOM 2378 O O . THR A 1 291 ? -2.433 -11.358 31.833 1.00 26.92 291 THR A O 1
ATOM 2381 N N . PHE A 1 292 ? -4.644 -11.642 32.142 1.00 23.25 292 PHE A N 1
ATOM 2382 C CA . PHE A 1 292 ? -4.907 -10.307 32.681 1.00 23.25 292 PHE A CA 1
ATOM 2383 C C . PHE A 1 292 ? -4.848 -10.357 34.218 1.00 23.25 292 PHE A C 1
ATOM 2385 O O . PHE A 1 292 ? -5.528 -11.202 34.803 1.00 23.25 292 PHE A O 1
ATOM 2392 N N . PRO A 1 293 ? -4.075 -9.492 34.899 1.00 25.95 293 PRO A N 1
ATOM 2393 C CA . PRO A 1 293 ? -4.248 -9.287 36.331 1.00 25.95 293 PRO A CA 1
ATOM 2394 C C . PRO A 1 293 ? -5.537 -8.486 36.581 1.00 25.95 293 PRO A C 1
ATOM 2396 O O . PRO A 1 293 ? -5.784 -7.489 35.899 1.00 25.95 293 PRO A O 1
ATOM 2399 N N . HIS A 1 294 ? -6.351 -8.976 37.522 1.00 32.91 294 HIS A N 1
ATOM 2400 C CA . HIS A 1 294 ? -7.564 -8.324 38.032 1.00 32.91 294 HIS A CA 1
ATOM 2401 C C . HIS A 1 294 ? -7.274 -6.982 38.710 1.00 32.91 294 HIS A C 1
ATOM 2403 O O . HIS A 1 294 ? -6.217 -6.875 39.375 1.00 32.91 294 HIS A O 1
#

Radius of gyration: 25.03 Å; chains: 1; bounding box: 55×54×86 Å

Organism: Sulfidibacter corallicola (NCBI:txid2818388)

pLDDT: mean 71.59, std 19.75, range [23.25, 97.56]

Secondary structure (DSSP, 8-state):
--SSHHHHHHHHHHHH--SGGGHHHHHHHHHHHHHH----S-S-TTGGGG-HHHHHHHHHHHHHTTTTTSSB--EEEEEEETTEEEEEEPPP--BBTB----SPPPTTEEEEEEE--TTS-SSPPPTTS--TT--HHHHHHHHT-EEEEEETTEEEEEETTTTEEEEEEES-TTTHHHHHHHHHS-HHHHHHHHHHHHHHHHHHHHHHHHHHHHHHHHHHHHHHHH--SS----HHHHHHHHHHHHHHHHHHHHHHHHHHHHHHHHHHHHHHHHHHHHT-TTS-------PPP-